Protein AF-A0A929J4Z7-F1 (afdb_monomer_lite)

Radius of gyration: 26.18 Å; chains: 1; bounding box: 66×35×79 Å

Secondary structure (DSSP, 8-state):
-HHHHHHHHIIIII-----HHHHHHHHHHTTTEEE--GGGTS-EEE-S----S-EEETTTEEE-SHHHHHHHHHT-TTHHHHHHHHHHHHHTTTS-HHHHHHHHHHHHHTT--SHHHHHHHHHTSHHHHHH--EEPPHHHHHHHHHHHTT--TTS-TTSTTSTTHHHHHHH----STTS--SSS-GGGGT--SS-STT---SS---SHHHHHHHHHHHIIIIIS-GGGTS--SSSS--SSB-SS-SSGGGB-HHHHT--HHHHHHHHHHHHHSSPPPHHHHHHHHHHHHHTT-EEE-TTS-EEEPP-SSS-HHHHHHHHHHHHHTT-HHHHEE----

pLDDT: mean 83.79, std 10.0, range [44.22, 96.56]

Structure (mmCIF, N/CA/C/O backbone):
data_AF-A0A929J4Z7-F1
#
_entry.id   AF-A0A929J4Z7-F1
#
loop_
_atom_site.group_PDB
_atom_site.id
_atom_site.type_symbol
_atom_site.label_atom_id
_atom_site.label_alt_id
_atom_site.label_comp_id
_atom_site.label_asym_id
_atom_site.label_entity_id
_atom_site.label_seq_id
_atom_site.pdbx_PDB_ins_code
_atom_site.Cartn_x
_atom_site.Cartn_y
_atom_site.Cartn_z
_atom_site.occupancy
_atom_site.B_iso_or_equiv
_atom_site.auth_seq_id
_atom_site.auth_comp_id
_atom_site.auth_asym_id
_atom_site.auth_atom_id
_atom_site.pdbx_PDB_model_num
ATOM 1 N N . SER A 1 1 ? -12.940 10.309 30.364 1.00 75.38 1 SER A N 1
ATOM 2 C CA . SER A 1 1 ? -13.784 9.791 31.459 1.00 75.38 1 SER A CA 1
ATOM 3 C C . SER A 1 1 ? -14.128 8.344 31.147 1.00 75.38 1 SER A C 1
ATOM 5 O O . SER A 1 1 ? -14.092 7.977 29.977 1.00 75.38 1 SER A O 1
ATOM 7 N N . SER A 1 2 ? -14.439 7.529 32.158 1.00 82.44 2 SER A N 1
ATOM 8 C CA . SER A 1 2 ? -14.859 6.130 31.968 1.00 82.44 2 SER A CA 1
ATOM 9 C C . SER A 1 2 ? -16.182 6.010 31.197 1.00 82.44 2 SER A C 1
ATOM 11 O O . SER A 1 2 ? -16.366 5.071 30.437 1.00 82.44 2 SER A O 1
ATOM 13 N N . GLU A 1 3 ? -17.073 6.993 31.328 1.00 83.44 3 GLU A N 1
ATOM 14 C CA . GLU A 1 3 ? -18.315 7.095 30.547 1.00 83.44 3 GLU A CA 1
ATOM 15 C C . GLU A 1 3 ? -18.053 7.230 29.043 1.00 83.44 3 GLU A C 1
ATOM 17 O O . GLU A 1 3 ? -18.564 6.434 28.262 1.00 83.44 3 GLU A O 1
ATOM 22 N N . ASN A 1 4 ? -17.192 8.171 28.630 1.00 82.75 4 ASN A N 1
ATOM 23 C CA . ASN A 1 4 ? -16.846 8.322 27.212 1.00 82.75 4 ASN A CA 1
ATOM 24 C C . ASN A 1 4 ? -16.172 7.064 26.657 1.00 82.75 4 ASN A C 1
ATOM 26 O O . ASN A 1 4 ? -16.327 6.760 25.485 1.00 82.75 4 ASN A O 1
ATOM 30 N N . HIS A 1 5 ? -15.421 6.342 27.488 1.00 83.44 5 HIS A N 1
ATOM 31 C CA . HIS A 1 5 ? -14.809 5.083 27.086 1.00 83.44 5 HIS A CA 1
ATOM 32 C C . HIS A 1 5 ? -15.859 4.002 26.790 1.00 83.44 5 HIS A C 1
ATOM 34 O O . HIS A 1 5 ? -15.771 3.335 25.764 1.00 83.44 5 HIS A O 1
ATOM 40 N N . ALA A 1 6 ? -16.872 3.864 27.652 1.00 85.12 6 ALA A N 1
ATOM 41 C CA . ALA A 1 6 ? -17.981 2.941 27.421 1.00 85.12 6 ALA A CA 1
ATOM 42 C C . ALA A 1 6 ? -18.807 3.337 26.184 1.00 85.12 6 ALA A C 1
ATOM 44 O O . ALA A 1 6 ? -19.121 2.474 25.368 1.00 85.12 6 ALA A O 1
ATOM 45 N N . LEU A 1 7 ? -19.080 4.636 26.007 1.00 87.06 7 LEU A N 1
ATOM 46 C CA . LEU A 1 7 ? -19.743 5.169 24.813 1.00 87.06 7 LEU A CA 1
ATOM 47 C C . LEU A 1 7 ? -18.972 4.807 23.537 1.00 87.06 7 LEU A C 1
ATOM 49 O O . LEU A 1 7 ? -19.529 4.190 22.632 1.00 87.06 7 LEU A O 1
ATOM 53 N N . GLU A 1 8 ? -17.673 5.124 23.496 1.00 84.81 8 GLU A N 1
ATOM 54 C CA . GLU A 1 8 ? -16.799 4.810 22.360 1.00 84.81 8 GLU A CA 1
ATOM 55 C C . GLU A 1 8 ? -16.801 3.298 22.066 1.00 84.81 8 GLU A C 1
ATOM 57 O O . GLU A 1 8 ? -16.827 2.898 20.905 1.00 84.81 8 GLU A O 1
ATOM 62 N N . ALA A 1 9 ? -16.839 2.441 23.090 1.00 87.00 9 ALA A N 1
ATOM 63 C CA . ALA A 1 9 ? -16.882 0.995 22.897 1.00 87.00 9 ALA A CA 1
ATOM 64 C C . ALA A 1 9 ? -18.196 0.522 22.238 1.00 87.00 9 ALA A C 1
ATOM 66 O O . ALA A 1 9 ? -18.158 -0.286 21.305 1.00 87.00 9 ALA A O 1
ATOM 67 N N . TYR A 1 10 ? -19.353 1.047 22.652 1.00 89.81 10 TYR A N 1
ATOM 68 C CA . TYR A 1 10 ? -20.635 0.718 22.015 1.00 89.81 10 TYR A CA 1
ATOM 69 C C . TYR A 1 10 ? -20.724 1.237 20.575 1.00 89.81 10 TYR A C 1
ATOM 71 O O . TYR A 1 10 ? -21.169 0.517 19.676 1.00 89.81 10 TYR A O 1
ATOM 79 N N . GLU A 1 11 ? -20.267 2.461 20.329 1.00 87.06 11 GLU A N 1
ATOM 80 C CA . GLU A 1 11 ? -20.300 3.076 19.001 1.00 87.06 11 GLU A CA 1
ATOM 81 C C . GLU A 1 11 ? -19.356 2.374 18.017 1.00 87.06 11 GLU A C 1
ATOM 83 O O . GLU A 1 11 ? -19.730 2.077 16.878 1.00 87.06 11 GLU A O 1
ATOM 88 N N . LEU A 1 12 ? -18.127 2.079 18.446 1.00 84.00 12 LEU A N 1
ATOM 89 C CA . LEU A 1 12 ? -17.102 1.522 17.568 1.00 84.00 12 LEU A CA 1
ATOM 90 C C . LEU A 1 12 ? -17.317 0.035 17.307 1.00 84.00 12 LEU A C 1
ATOM 92 O O . LEU A 1 12 ? -17.348 -0.370 16.142 1.00 84.00 12 LEU A O 1
ATOM 96 N N . TYR A 1 13 ? -17.498 -0.760 18.365 1.00 87.25 13 TYR A N 1
ATOM 97 C CA . TYR A 1 13 ? -17.553 -2.218 18.249 1.00 87.25 13 TYR A CA 1
ATOM 98 C C . TYR A 1 13 ? -18.946 -2.743 17.917 1.00 87.25 13 TYR A C 1
ATOM 100 O O . TYR A 1 13 ? -19.051 -3.759 17.234 1.00 87.25 13 TYR A O 1
ATOM 108 N N . LEU A 1 14 ? -20.012 -2.065 18.360 1.00 89.44 14 LEU A N 1
ATOM 109 C CA . LEU A 1 14 ? -21.389 -2.526 18.146 1.00 89.44 14 LEU A CA 1
ATOM 110 C C . LEU A 1 14 ? -22.180 -1.660 17.158 1.00 89.44 14 LEU A C 1
ATOM 112 O O . LEU A 1 14 ? -23.236 -2.092 16.699 1.00 89.44 14 LEU A O 1
ATOM 116 N N . GLY A 1 15 ? -21.693 -0.462 16.813 1.00 86.56 15 GLY A N 1
ATOM 117 C CA . GLY A 1 15 ? -22.420 0.472 15.948 1.00 86.56 15 GLY A CA 1
ATOM 118 C C . GLY A 1 15 ? -23.663 1.076 16.609 1.00 86.56 15 GLY A C 1
ATOM 119 O O . GLY A 1 15 ? -24.598 1.465 15.909 1.00 86.56 15 GLY A O 1
ATOM 120 N N . LEU A 1 16 ? -23.709 1.120 17.946 1.00 88.62 16 LEU A N 1
ATOM 121 C CA . LEU A 1 16 ? -24.856 1.610 18.709 1.00 88.62 16 LEU A CA 1
ATOM 122 C C . LEU A 1 16 ? -24.622 3.053 19.176 1.00 88.62 16 LEU A C 1
ATOM 124 O O . LEU A 1 16 ? -23.923 3.288 20.158 1.00 88.62 16 LEU A O 1
ATOM 128 N N . PHE A 1 17 ? -25.243 4.006 18.480 1.00 84.19 17 PHE A N 1
ATOM 129 C CA . PHE A 1 17 ? -25.051 5.448 18.707 1.00 84.19 17 PHE A CA 1
ATOM 130 C C . PHE A 1 17 ? -26.066 6.081 19.674 1.00 84.19 17 PHE A C 1
ATOM 132 O O . PHE A 1 17 ? -25.875 7.205 20.121 1.00 84.19 17 PHE A O 1
ATOM 139 N N . GLU A 1 18 ? -27.144 5.375 20.020 1.00 82.50 18 GLU A N 1
ATOM 140 C CA . GLU A 1 18 ? -28.169 5.843 20.966 1.00 82.50 18 GLU A CA 1
ATOM 141 C C . GLU A 1 18 ? -28.045 5.089 22.301 1.00 82.50 18 GLU A C 1
ATOM 143 O O . GLU A 1 18 ? -28.950 4.368 22.715 1.00 82.50 18 GLU A O 1
ATOM 148 N N . THR A 1 19 ? -26.884 5.203 22.955 1.00 82.75 19 THR A N 1
ATOM 149 C CA . THR A 1 19 ? -26.532 4.422 24.159 1.00 82.75 19 THR A CA 1
ATOM 150 C C . THR A 1 19 ? -26.140 5.290 25.353 1.00 82.75 19 THR A C 1
ATOM 152 O O . THR A 1 19 ? -25.445 4.819 26.248 1.00 82.75 19 THR A O 1
ATOM 155 N N . GLU A 1 20 ? -26.587 6.549 25.415 1.00 84.50 20 GLU A N 1
ATOM 156 C CA . GLU A 1 20 ? -26.196 7.498 26.475 1.00 84.50 20 GLU A CA 1
ATOM 157 C C . GLU A 1 20 ? -26.407 6.925 27.889 1.00 84.50 20 GLU A C 1
ATOM 159 O O . GLU A 1 20 ? -25.495 6.930 28.714 1.00 84.50 20 GLU A O 1
ATOM 164 N N . GLU A 1 21 ? -27.581 6.346 28.163 1.00 86.56 21 GLU A N 1
ATOM 165 C CA . GLU A 1 21 ? -27.889 5.778 29.482 1.00 86.56 21 GLU A CA 1
ATOM 166 C C . GLU A 1 21 ? -27.020 4.549 29.809 1.00 86.56 21 GLU A C 1
ATOM 168 O O . GLU A 1 21 ? -26.535 4.394 30.933 1.00 86.56 21 GLU A O 1
ATOM 173 N N . ASP A 1 22 ? -26.782 3.688 28.820 1.00 88.69 22 ASP A N 1
ATOM 174 C CA . ASP A 1 22 ? -25.937 2.501 28.968 1.00 88.69 22 ASP A CA 1
ATOM 175 C C . ASP A 1 22 ? -24.447 2.860 29.061 1.00 88.69 22 ASP A C 1
ATOM 177 O O . ASP A 1 22 ? -23.672 2.135 29.689 1.00 88.69 22 ASP A O 1
ATOM 181 N N . SER A 1 23 ? -24.046 4.003 28.503 1.00 88.69 23 SER A N 1
ATOM 182 C CA . SER A 1 23 ? -22.689 4.553 28.576 1.00 88.69 23 SER A CA 1
ATOM 183 C C . SER A 1 23 ? -22.372 5.083 29.966 1.00 88.69 23 SER A C 1
ATOM 185 O O . SER A 1 23 ? -21.290 4.819 30.489 1.00 88.69 23 SER A O 1
ATOM 187 N N . VAL A 1 24 ? -23.334 5.738 30.625 1.00 90.94 24 VAL A N 1
ATOM 188 C CA . VAL A 1 24 ? -23.203 6.131 32.038 1.00 90.94 24 VAL A CA 1
ATOM 189 C C . VAL A 1 24 ? -23.023 4.892 32.916 1.00 90.94 24 VAL A C 1
ATOM 191 O O . VAL A 1 24 ? -22.103 4.831 33.734 1.00 90.94 24 VAL A O 1
ATOM 194 N N . LYS A 1 25 ? -23.858 3.868 32.716 1.00 91.88 25 LYS A N 1
ATOM 195 C CA . LYS A 1 25 ? -23.795 2.601 33.464 1.00 91.88 25 LYS A CA 1
ATOM 196 C C . LYS A 1 25 ? -22.492 1.837 33.217 1.00 91.88 25 LYS A C 1
ATOM 198 O O . LYS A 1 25 ? -21.862 1.379 34.171 1.00 91.88 25 LYS A O 1
ATOM 203 N N . GLY A 1 26 ? -22.039 1.769 31.966 1.00 89.25 26 GLY A N 1
ATOM 204 C CA . GLY A 1 26 ? -20.726 1.229 31.608 1.00 89.25 26 GLY A CA 1
ATOM 205 C C . GLY A 1 26 ? -19.583 2.026 32.239 1.00 89.25 26 GLY A C 1
ATOM 206 O O . GLY A 1 26 ? -18.651 1.449 32.792 1.00 89.25 26 GLY A O 1
ATOM 207 N N . GLY A 1 27 ? -19.694 3.355 32.272 1.00 90.31 27 GLY A N 1
ATOM 208 C CA . GLY A 1 27 ? -18.737 4.238 32.935 1.00 90.31 27 GLY A CA 1
ATOM 209 C C . GLY A 1 27 ? -18.638 4.021 34.446 1.00 90.31 27 GLY A C 1
ATOM 210 O O . GLY A 1 27 ? -17.545 4.150 35.003 1.00 90.31 27 GLY A O 1
ATOM 211 N N . ILE A 1 28 ? -19.743 3.653 35.107 1.00 91.50 28 ILE A N 1
ATOM 212 C CA . ILE A 1 28 ? -19.762 3.259 36.525 1.00 91.50 28 ILE A CA 1
ATOM 213 C C . ILE A 1 28 ? -19.018 1.935 36.722 1.00 91.50 28 ILE A C 1
ATOM 215 O O . ILE A 1 28 ? -18.177 1.848 37.617 1.00 91.50 28 ILE A O 1
ATOM 219 N N . ALA A 1 29 ? -19.277 0.930 35.882 1.00 90.69 29 ALA A N 1
ATOM 220 C CA . ALA A 1 29 ? -18.576 -0.356 35.937 1.00 90.69 29 ALA A CA 1
ATOM 221 C C . ALA A 1 29 ? -17.066 -0.210 35.654 1.00 90.69 29 ALA A C 1
ATOM 223 O O . ALA A 1 29 ? -16.240 -0.835 36.319 1.00 90.69 29 ALA A O 1
ATOM 224 N N . CYS A 1 30 ? -16.697 0.694 34.741 1.00 90.19 30 CYS A N 1
ATOM 225 C CA . CYS A 1 30 ? -15.317 0.995 34.357 1.00 90.19 30 CYS A CA 1
ATOM 226 C C . CYS A 1 30 ? -14.628 2.081 35.194 1.00 90.19 30 CYS A C 1
ATOM 228 O O . CYS A 1 30 ? -13.525 2.501 34.850 1.00 90.19 30 CYS A O 1
ATOM 230 N N . LYS A 1 31 ? -15.231 2.560 36.291 1.00 89.12 31 LYS A N 1
ATOM 231 C CA . LYS A 1 31 ? -14.668 3.669 37.090 1.00 89.12 31 LYS A CA 1
ATOM 232 C C . LYS A 1 31 ? -13.285 3.376 37.689 1.00 89.12 31 LYS A C 1
ATOM 234 O O . LYS A 1 31 ? -12.588 4.300 38.092 1.00 89.12 31 LYS A O 1
ATOM 239 N N . ASP A 1 32 ? -12.940 2.096 37.789 1.00 88.88 32 ASP A N 1
ATOM 240 C CA . ASP A 1 32 ? -11.687 1.607 38.359 1.00 88.88 32 ASP A CA 1
ATOM 241 C C . ASP A 1 32 ? -10.517 1.654 37.374 1.00 88.88 32 ASP A C 1
ATOM 243 O O . ASP A 1 32 ? -9.363 1.618 37.787 1.00 88.88 32 ASP A O 1
ATOM 247 N N . PHE A 1 33 ? -10.807 1.721 36.073 1.00 87.81 33 PHE A N 1
ATOM 248 C CA . PHE A 1 33 ? -9.791 1.710 35.030 1.00 87.81 33 PHE A CA 1
ATOM 249 C C . PHE A 1 33 ? -9.254 3.123 34.811 1.00 87.81 33 PHE A C 1
ATOM 251 O O . PHE A 1 33 ? -10.011 4.087 34.664 1.00 87.81 33 PHE A O 1
ATOM 258 N N . PHE A 1 34 ? -7.933 3.242 34.732 1.00 85.62 34 PHE A N 1
ATOM 259 C CA . PHE A 1 34 ? -7.258 4.473 34.342 1.00 85.62 34 PHE A CA 1
ATOM 260 C C . PHE A 1 34 ? -6.052 4.169 33.453 1.00 85.62 34 PHE A C 1
ATOM 262 O O . PHE A 1 34 ? -5.509 3.067 33.465 1.00 85.62 34 PHE A O 1
ATOM 269 N N . LEU A 1 35 ? -5.639 5.161 32.668 1.00 84.12 35 LEU A N 1
ATOM 270 C CA . LEU A 1 35 ? -4.417 5.097 31.875 1.00 84.12 35 LEU A CA 1
ATOM 271 C C . LEU A 1 35 ? -3.284 5.728 32.686 1.00 84.12 35 LEU A C 1
ATOM 273 O O . LEU A 1 35 ? -3.465 6.829 33.216 1.00 84.12 35 LEU A O 1
ATOM 277 N N . THR A 1 36 ? -2.147 5.045 32.806 1.00 85.19 36 THR A N 1
ATOM 278 C CA . THR A 1 36 ? -0.958 5.641 33.420 1.00 85.19 36 THR A CA 1
ATOM 279 C C . THR A 1 36 ? -0.425 6.790 32.561 1.00 85.19 36 THR A C 1
ATOM 281 O O . THR A 1 36 ? -0.790 6.949 31.394 1.00 85.19 36 THR A O 1
ATOM 284 N N . ASP A 1 37 ? 0.393 7.644 33.168 1.00 83.94 37 ASP A N 1
ATOM 285 C CA . ASP A 1 37 ? 1.006 8.775 32.480 1.00 83.94 37 ASP A CA 1
ATOM 286 C C . ASP A 1 37 ? 2.093 8.347 31.477 1.00 83.94 37 ASP A C 1
ATOM 288 O O . ASP A 1 37 ? 2.448 7.169 31.355 1.00 83.94 37 ASP A O 1
ATOM 292 N N . GLU A 1 38 ? 2.603 9.334 30.736 1.00 77.06 38 GLU A N 1
ATOM 293 C CA . GLU A 1 38 ? 3.659 9.166 29.734 1.00 77.06 38 GLU A CA 1
ATOM 294 C C . GLU A 1 38 ? 4.925 8.541 30.332 1.00 77.06 38 GLU A C 1
ATOM 296 O O . GLU A 1 38 ? 5.465 7.590 29.766 1.00 77.06 38 GLU A O 1
ATOM 301 N N . ASP A 1 39 ? 5.338 9.007 31.515 1.00 82.94 39 ASP A N 1
ATOM 302 C CA . ASP A 1 39 ? 6.512 8.500 32.238 1.00 82.94 39 ASP A CA 1
ATOM 303 C C . ASP A 1 39 ? 6.361 7.020 32.637 1.00 82.94 39 ASP A C 1
ATOM 305 O O . ASP A 1 39 ? 7.351 6.303 32.802 1.00 82.94 39 ASP A O 1
ATOM 309 N N . SER A 1 40 ? 5.119 6.546 32.751 1.00 77.94 40 SER A N 1
ATOM 310 C CA . SER A 1 40 ? 4.760 5.161 33.061 1.00 77.94 40 SER A CA 1
ATOM 311 C C . SER A 1 40 ? 4.310 4.359 31.832 1.00 77.94 40 SER A C 1
ATOM 313 O O . SER A 1 40 ? 3.805 3.244 31.986 1.00 77.94 40 SER A O 1
ATOM 315 N N . GLY A 1 41 ? 4.468 4.905 30.621 1.00 76.56 41 GLY A N 1
ATOM 316 C CA . GLY A 1 41 ? 4.281 4.192 29.358 1.00 76.56 41 GLY A CA 1
ATOM 317 C C . GLY A 1 41 ? 2.833 3.937 28.926 1.00 76.56 41 GLY A C 1
ATOM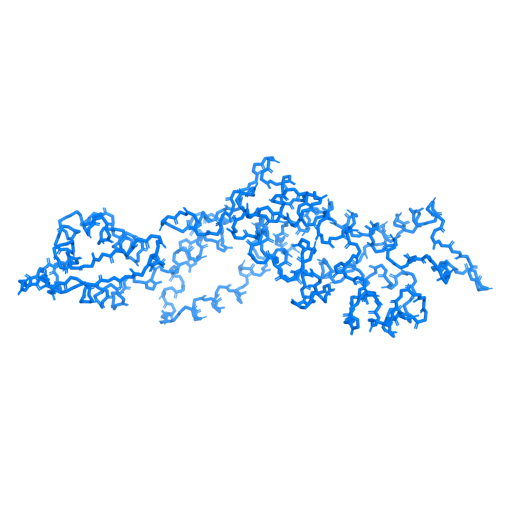 318 O O . GLY A 1 41 ? 2.618 3.016 28.142 1.00 76.56 41 GLY A O 1
ATOM 319 N N . TYR A 1 42 ? 1.853 4.715 29.405 1.00 79.31 42 TYR A N 1
ATOM 320 C CA . TYR A 1 42 ? 0.438 4.595 29.004 1.00 79.31 42 TYR A CA 1
ATOM 321 C C . TYR A 1 42 ? -0.140 3.171 29.131 1.00 79.31 42 TYR A C 1
ATOM 323 O O . TYR A 1 42 ? -0.772 2.634 28.220 1.00 79.31 42 TYR A O 1
ATOM 331 N N . VAL A 1 43 ? 0.076 2.539 30.277 1.00 83.44 43 VAL A N 1
ATOM 332 C CA . VAL A 1 43 ? -0.453 1.214 30.610 1.00 83.44 43 VAL A CA 1
ATOM 333 C C . VAL A 1 43 ? -1.836 1.359 31.249 1.00 83.44 43 VAL A C 1
ATOM 335 O O . VAL A 1 43 ? -2.099 2.312 31.981 1.00 83.44 43 VAL A O 1
ATOM 338 N N . ILE A 1 44 ? -2.741 0.413 30.987 1.00 82.56 44 ILE A N 1
ATOM 339 C CA . ILE A 1 44 ? -4.032 0.354 31.685 1.00 82.56 44 ILE A CA 1
ATOM 340 C C . ILE A 1 44 ? -3.795 -0.172 33.104 1.00 82.56 44 ILE A C 1
ATOM 342 O O . ILE A 1 44 ? -3.257 -1.263 33.288 1.00 82.56 44 ILE A O 1
ATOM 346 N N . GLY A 1 45 ? -4.198 0.611 34.101 1.00 83.50 45 GLY A N 1
ATOM 347 C CA . GLY A 1 45 ? -4.158 0.253 35.513 1.00 83.50 45 GLY A CA 1
ATOM 348 C C . GLY A 1 45 ? -5.550 0.221 36.138 1.00 83.50 45 GLY A C 1
ATOM 349 O O . GLY A 1 45 ? -6.500 0.809 35.617 1.00 83.50 45 GLY A O 1
ATOM 350 N N . THR A 1 46 ? -5.652 -0.448 37.284 1.00 86.38 46 THR A N 1
ATOM 351 C CA . THR A 1 46 ? -6.862 -0.506 38.111 1.00 86.38 46 THR A CA 1
ATOM 352 C C . THR A 1 46 ? -6.613 0.160 39.459 1.00 86.38 46 THR A C 1
ATOM 354 O O . THR A 1 46 ? -5.499 0.111 39.992 1.00 86.38 46 THR A O 1
ATOM 357 N N . THR A 1 47 ? -7.625 0.808 40.030 1.00 85.19 47 THR A N 1
ATOM 358 C CA . THR A 1 47 ? -7.531 1.356 41.387 1.00 85.19 47 THR A CA 1
ATOM 359 C C . THR A 1 47 ? -7.896 0.298 42.440 1.00 85.19 47 THR A C 1
ATOM 361 O O . THR A 1 47 ? -8.070 -0.884 42.153 1.00 85.19 47 THR A O 1
ATOM 364 N N . LEU A 1 48 ? -7.957 0.707 43.711 1.00 84.50 48 LEU A N 1
ATOM 365 C CA . LEU A 1 48 ? -8.441 -0.132 44.816 1.00 84.50 48 LEU A CA 1
ATOM 366 C C . LEU A 1 48 ? -9.939 0.078 45.095 1.00 84.50 48 LEU A C 1
ATOM 368 O O . LEU A 1 48 ? -10.449 -0.393 46.112 1.00 84.50 48 LEU A O 1
ATOM 372 N N . PHE A 1 49 ? -10.640 0.812 44.227 1.00 85.81 49 PHE A N 1
ATOM 373 C CA . PHE A 1 49 ? -12.029 1.223 44.421 1.00 85.81 49 PHE A CA 1
ATOM 374 C C . PHE A 1 49 ? -12.928 0.750 43.269 1.00 85.81 49 PHE A C 1
ATOM 376 O O . PHE A 1 49 ? -13.587 1.577 42.623 1.00 85.81 49 PHE A O 1
ATOM 383 N N . PRO A 1 50 ? -13.007 -0.574 43.020 1.00 86.12 50 PRO A N 1
ATOM 384 C CA . PRO A 1 50 ? -13.850 -1.104 41.967 1.00 86.12 50 PRO A CA 1
ATOM 385 C C . PRO A 1 50 ? -15.323 -0.816 42.232 1.00 86.12 50 PRO A C 1
ATOM 387 O O . PRO A 1 50 ? -15.767 -0.510 43.346 1.00 86.12 50 PRO A O 1
ATOM 390 N N . ASN A 1 51 ? -16.114 -0.899 41.170 1.00 89.75 51 ASN A N 1
ATOM 391 C CA . ASN A 1 51 ? -17.551 -0.933 41.326 1.00 89.75 51 ASN A CA 1
ATOM 392 C C . ASN A 1 51 ? -17.978 -2.295 41.889 1.00 89.75 51 ASN A C 1
ATOM 394 O O . ASN A 1 51 ? -17.442 -3.329 41.511 1.00 89.75 51 ASN A O 1
ATOM 398 N N . THR A 1 52 ? -18.926 -2.279 42.822 1.00 89.56 52 THR A N 1
ATOM 399 C CA . THR A 1 52 ? -19.439 -3.487 43.486 1.00 89.56 52 THR A CA 1
ATOM 400 C C . THR A 1 52 ? -20.935 -3.683 43.260 1.00 89.56 52 THR A C 1
ATOM 402 O O . THR A 1 52 ? -21.496 -4.673 43.720 1.00 89.56 52 THR A O 1
ATOM 405 N N . GLU A 1 53 ? -21.594 -2.735 42.592 1.00 92.81 53 GLU A N 1
ATOM 406 C CA . GLU A 1 53 ? -23.031 -2.766 42.331 1.00 92.81 53 GLU A CA 1
ATOM 407 C C . GLU A 1 53 ? -23.301 -3.120 40.861 1.00 92.81 53 GLU A C 1
ATOM 409 O O . GLU A 1 53 ? -22.850 -2.380 39.981 1.00 92.81 53 GLU A O 1
ATOM 414 N N . PRO A 1 54 ? -24.052 -4.198 40.568 1.00 94.00 54 PRO A N 1
ATOM 415 C CA . PRO A 1 54 ? -24.371 -4.580 39.196 1.00 94.00 54 PRO A CA 1
ATOM 416 C C . PRO A 1 54 ? -25.135 -3.486 38.442 1.00 94.00 54 PRO A C 1
ATOM 418 O O . PRO A 1 54 ? -26.106 -2.928 38.952 1.00 94.00 54 PRO A O 1
ATOM 421 N N . GLN A 1 55 ? -24.730 -3.225 37.203 1.00 94.12 55 GLN A N 1
ATOM 422 C CA . GLN A 1 55 ? -25.344 -2.267 36.288 1.00 94.12 55 GLN A CA 1
ATOM 423 C C . GLN A 1 55 ? -25.985 -3.011 35.114 1.00 94.12 55 GLN A C 1
ATOM 425 O O . GLN A 1 55 ? -25.335 -3.844 34.488 1.00 94.12 55 GLN A O 1
ATOM 430 N N . LEU A 1 56 ? -27.253 -2.721 34.809 1.00 94.25 56 LEU A N 1
ATOM 431 C CA . LEU A 1 56 ? -27.952 -3.305 33.660 1.00 94.25 56 LEU A CA 1
ATOM 432 C C . LEU A 1 56 ? -27.690 -2.480 32.395 1.00 94.25 56 LEU A C 1
ATOM 434 O O . LEU A 1 56 ? -28.143 -1.339 32.325 1.00 94.25 56 LEU A O 1
ATOM 438 N N . ILE A 1 57 ? -27.037 -3.077 31.401 1.00 92.25 57 ILE A N 1
ATOM 439 C CA . ILE A 1 57 ? -26.732 -2.467 30.100 1.00 92.25 57 ILE A CA 1
ATOM 440 C C . ILE A 1 57 ? -27.407 -3.225 28.948 1.00 92.25 57 ILE A C 1
ATOM 442 O O . ILE A 1 57 ? -27.698 -4.425 29.060 1.00 92.25 57 ILE A O 1
ATOM 446 N N . LEU A 1 58 ? -27.670 -2.526 27.836 1.00 89.62 58 LEU A N 1
ATOM 447 C CA . LEU A 1 58 ? -28.274 -3.058 26.604 1.00 89.62 58 LEU A CA 1
ATOM 448 C C . LEU A 1 58 ? -29.586 -3.828 26.858 1.00 89.62 58 LEU A C 1
ATOM 450 O O . LEU A 1 58 ? -29.935 -4.767 26.144 1.00 89.62 58 LEU A O 1
ATOM 454 N N . GLY A 1 59 ? -30.288 -3.472 27.938 1.00 87.50 59 GLY A N 1
ATOM 455 C CA . GLY A 1 59 ? -31.537 -4.094 28.381 1.00 87.50 59 GLY A CA 1
ATOM 456 C C . GLY A 1 59 ? -31.451 -5.562 28.823 1.00 87.50 59 GLY A C 1
ATOM 457 O O . GLY A 1 59 ? -32.492 -6.129 29.157 1.00 87.50 59 GLY A O 1
ATOM 458 N N . ALA A 1 60 ? -30.267 -6.186 28.837 1.00 90.62 60 ALA A N 1
ATOM 459 C CA . ALA A 1 60 ? -30.146 -7.639 29.013 1.00 90.62 60 ALA A CA 1
ATOM 460 C C . ALA A 1 60 ? -28.954 -8.113 29.860 1.00 90.62 60 ALA A C 1
ATOM 462 O O . ALA A 1 60 ? -29.016 -9.222 30.393 1.00 90.62 60 ALA A O 1
ATOM 463 N N . TYR A 1 61 ? -27.894 -7.315 30.014 1.00 92.62 61 TYR A N 1
ATOM 464 C CA . TYR A 1 61 ? -26.653 -7.773 30.644 1.00 92.62 61 TYR A CA 1
ATOM 465 C C . TYR A 1 61 ? -26.371 -7.018 31.936 1.00 92.62 61 TYR A C 1
ATOM 467 O O . TYR A 1 61 ? -26.443 -5.793 31.973 1.00 92.62 61 TYR A O 1
ATOM 475 N N . PHE A 1 62 ? -26.026 -7.750 32.992 1.00 94.38 62 PHE A N 1
ATOM 476 C CA . PHE A 1 62 ? -25.572 -7.164 34.248 1.00 94.38 62 PHE A CA 1
ATOM 477 C C . PHE A 1 62 ? -24.051 -7.193 34.304 1.00 94.38 62 PHE A C 1
ATOM 479 O O . PHE A 1 62 ? -23.463 -8.271 34.290 1.00 94.38 62 PHE A O 1
ATOM 486 N N . ILE A 1 63 ? -23.439 -6.018 34.405 1.00 93.69 63 ILE A N 1
ATOM 487 C CA . ILE A 1 63 ? -21.988 -5.850 34.503 1.00 93.69 63 ILE A CA 1
ATOM 488 C C . ILE A 1 63 ? -21.620 -5.223 35.844 1.00 93.69 63 ILE A C 1
ATOM 490 O O . ILE A 1 63 ? -22.338 -4.364 36.356 1.00 93.69 63 ILE A O 1
ATOM 494 N N . THR A 1 64 ? -20.509 -5.645 36.436 1.00 92.88 64 THR A N 1
ATOM 495 C CA . THR A 1 64 ? -20.003 -5.074 37.693 1.00 92.88 64 THR A CA 1
ATOM 496 C C . THR A 1 64 ? -18.664 -4.387 37.472 1.00 92.88 64 THR A C 1
ATOM 498 O O . THR A 1 64 ? -18.434 -3.316 38.035 1.00 92.88 64 THR A O 1
ATOM 501 N N . THR A 1 65 ? -17.819 -4.965 36.622 1.00 91.44 65 THR A N 1
ATOM 502 C CA . THR A 1 65 ? -16.466 -4.498 36.313 1.00 91.44 65 THR A CA 1
ATOM 503 C C . THR A 1 65 ? -16.335 -4.054 34.855 1.00 91.44 65 THR A C 1
ATOM 505 O O . THR A 1 65 ? -17.233 -4.264 34.038 1.00 91.44 65 THR A O 1
ATOM 508 N N . CYS A 1 66 ? -15.203 -3.432 34.515 1.00 90.06 66 CYS A N 1
ATOM 509 C CA . CYS A 1 66 ? -14.907 -3.092 33.124 1.00 90.06 66 CYS A CA 1
ATOM 510 C C . CYS A 1 66 ? -14.629 -4.331 32.261 1.00 90.06 66 CYS A C 1
ATOM 512 O O . CYS A 1 66 ? -14.931 -4.327 31.074 1.00 90.06 66 CYS A O 1
ATOM 514 N N . GLU A 1 67 ? -14.090 -5.400 32.850 1.00 90.12 67 GLU A N 1
ATOM 515 C CA . GLU A 1 67 ? -13.888 -6.670 32.146 1.00 90.12 67 GLU A CA 1
ATOM 516 C C . GLU A 1 67 ? -15.238 -7.262 31.720 1.00 90.12 67 GLU A C 1
ATOM 518 O O . GLU A 1 67 ? -15.407 -7.588 30.550 1.00 90.12 67 GLU A O 1
ATOM 523 N N . ASP A 1 68 ? -16.242 -7.243 32.608 1.00 92.12 68 ASP A N 1
ATOM 524 C CA . ASP A 1 68 ? -17.603 -7.694 32.279 1.00 92.12 68 ASP A CA 1
ATOM 525 C C . ASP A 1 68 ? -18.204 -6.906 31.099 1.00 92.12 68 ASP A C 1
ATOM 527 O O . ASP A 1 68 ? -18.918 -7.465 30.266 1.00 92.12 68 ASP A O 1
ATOM 531 N N . LEU A 1 69 ? -17.926 -5.596 31.013 1.00 91.88 69 LEU A N 1
ATOM 532 C CA . LEU A 1 69 ? -18.353 -4.772 29.878 1.00 91.88 69 LEU A CA 1
ATOM 533 C C . LEU A 1 69 ? -17.732 -5.281 28.569 1.00 91.88 69 LEU A C 1
ATOM 535 O O . LEU A 1 69 ? -18.442 -5.441 27.576 1.00 91.88 69 LEU A O 1
ATOM 539 N N . TYR A 1 70 ? -16.426 -5.548 28.561 1.00 90.75 70 TYR A N 1
ATOM 540 C CA . TYR A 1 70 ? -15.726 -6.048 27.378 1.00 90.75 70 TYR A CA 1
ATOM 541 C C . TYR A 1 70 ? -16.109 -7.481 27.009 1.00 90.75 70 TYR A C 1
ATOM 543 O O . TYR A 1 70 ? -16.181 -7.793 25.819 1.00 90.75 70 TYR A O 1
ATOM 551 N N . ASP A 1 71 ? -16.436 -8.325 27.983 1.00 93.00 71 ASP A N 1
ATOM 552 C CA . ASP A 1 71 ? -16.991 -9.658 27.740 1.00 93.00 71 ASP A CA 1
ATOM 553 C C . ASP A 1 71 ? -18.357 -9.567 27.046 1.00 93.00 71 ASP A C 1
ATOM 555 O O . ASP A 1 71 ? -18.608 -10.264 26.060 1.00 93.00 71 ASP A O 1
ATOM 559 N N . VAL A 1 72 ? -19.224 -8.649 27.489 1.00 93.44 72 VAL A N 1
ATOM 560 C CA . VAL A 1 72 ? -20.519 -8.400 26.835 1.00 93.44 72 VAL A CA 1
ATOM 561 C C . VAL A 1 72 ? -20.328 -7.879 25.413 1.00 93.44 72 VAL A C 1
ATOM 563 O O . VAL A 1 72 ? -20.997 -8.359 24.501 1.00 93.44 72 VAL A O 1
ATOM 566 N N . ILE A 1 73 ? -19.426 -6.916 25.206 1.00 91.31 73 ILE A N 1
ATOM 567 C CA . ILE A 1 73 ? -19.178 -6.323 23.884 1.00 91.31 73 ILE A CA 1
ATOM 568 C C . ILE A 1 73 ? -18.571 -7.352 22.925 1.00 91.31 73 ILE A C 1
ATOM 570 O O . ILE A 1 73 ? -19.052 -7.495 21.802 1.00 91.31 73 ILE A O 1
ATOM 574 N N . SER A 1 74 ? -17.543 -8.085 23.356 1.00 89.44 74 SER A N 1
ATOM 575 C CA . SER A 1 74 ? -16.855 -9.083 22.526 1.00 89.44 74 SER A CA 1
ATOM 576 C C . SER A 1 74 ? -17.741 -10.283 22.182 1.00 89.44 74 SER A C 1
ATOM 578 O O . SER A 1 74 ? -17.637 -10.819 21.081 1.00 89.44 74 SER A O 1
ATOM 580 N N . GLY A 1 75 ? -18.652 -10.665 23.082 1.00 89.25 75 GLY A N 1
ATOM 581 C CA . GLY A 1 75 ? -19.660 -11.699 22.849 1.00 89.25 75 GLY A CA 1
ATOM 582 C C . GLY A 1 75 ? -20.934 -11.207 22.152 1.00 89.25 75 GLY A C 1
ATOM 583 O O . GLY A 1 75 ? -21.844 -12.005 21.914 1.00 89.25 75 GLY A O 1
ATOM 584 N N . HIS A 1 76 ? -21.047 -9.913 21.838 1.00 92.44 76 HIS A N 1
ATOM 585 C CA . HIS A 1 76 ? -22.283 -9.356 21.302 1.00 92.44 76 HIS A CA 1
ATOM 586 C C . HIS A 1 76 ? -22.499 -9.768 19.832 1.00 92.44 76 HIS A C 1
ATOM 588 O O . HIS A 1 76 ? -21.600 -9.590 19.009 1.00 92.44 76 HIS A O 1
ATOM 594 N N . PRO A 1 77 ? -23.716 -10.181 19.421 1.00 90.31 77 PRO A N 1
ATOM 595 C CA . PRO A 1 77 ? -24.001 -10.583 18.036 1.00 90.31 77 PRO A CA 1
ATOM 596 C C . PRO A 1 77 ? -23.731 -9.516 16.961 1.00 90.31 77 PRO A C 1
ATOM 598 O O . PRO A 1 77 ? -23.661 -9.838 15.778 1.00 90.31 77 PRO A O 1
ATOM 601 N N . LEU A 1 78 ? -23.608 -8.243 17.351 1.00 90.88 78 LEU A N 1
ATOM 602 C CA . LEU A 1 78 ? -23.339 -7.132 16.426 1.00 90.88 78 LEU A CA 1
ATOM 603 C C . LEU A 1 78 ? -21.855 -6.943 16.097 1.00 90.88 78 LEU A C 1
ATOM 605 O O . LEU A 1 78 ? -21.564 -6.237 15.134 1.00 90.88 78 LEU A O 1
ATOM 609 N N . ILE A 1 79 ? -20.929 -7.578 16.824 1.00 89.31 79 ILE A N 1
ATOM 610 C CA . ILE A 1 79 ? -19.497 -7.338 16.612 1.00 89.31 79 ILE A CA 1
ATOM 611 C C . ILE A 1 79 ? -19.037 -7.777 15.215 1.00 89.31 79 ILE A C 1
ATOM 613 O O . ILE A 1 79 ? -18.362 -7.025 14.516 1.00 89.31 79 ILE A O 1
ATOM 617 N N . MET A 1 80 ? -19.482 -8.951 14.756 1.00 88.75 80 MET A N 1
ATOM 618 C CA . MET A 1 80 ? -19.132 -9.487 13.437 1.00 88.75 80 MET A CA 1
ATOM 619 C C . MET A 1 80 ? -19.764 -8.690 12.281 1.00 88.75 80 MET A C 1
ATOM 621 O O . MET A 1 80 ? -19.039 -8.318 11.350 1.00 88.75 80 MET A O 1
ATOM 625 N N . PRO A 1 81 ? -21.068 -8.338 12.323 1.00 90.06 81 PRO A N 1
ATOM 626 C CA . PRO A 1 81 ? -21.655 -7.395 11.373 1.00 90.06 81 PRO A CA 1
ATOM 627 C C . PRO A 1 81 ? -20.925 -6.052 11.318 1.00 90.06 81 PRO A C 1
ATOM 629 O O . PRO A 1 81 ? -20.659 -5.549 10.227 1.00 90.06 81 PRO A O 1
ATOM 632 N N . ARG A 1 82 ? -20.555 -5.488 12.474 1.00 88.62 82 ARG A N 1
ATOM 633 C CA . ARG A 1 82 ? -19.874 -4.194 12.544 1.00 88.62 82 ARG A CA 1
ATOM 634 C C . ARG A 1 82 ? -18.457 -4.252 11.976 1.00 88.62 82 ARG A C 1
ATOM 636 O O . ARG A 1 82 ? -18.079 -3.382 11.192 1.00 88.62 82 ARG A O 1
ATOM 643 N N . ALA A 1 83 ? -17.699 -5.295 12.310 1.00 88.25 83 ALA A N 1
ATOM 644 C CA . ALA A 1 83 ? -16.386 -5.551 11.726 1.00 88.25 83 ALA A CA 1
ATOM 645 C C . ALA A 1 83 ? -16.471 -5.689 10.197 1.00 88.25 83 ALA A C 1
ATOM 647 O O . ALA A 1 83 ? -15.693 -5.069 9.469 1.00 88.25 83 ALA A O 1
ATOM 648 N N . THR A 1 84 ? -17.462 -6.438 9.705 1.00 89.31 84 THR A N 1
ATOM 649 C CA . THR A 1 84 ? -17.715 -6.600 8.266 1.00 89.31 84 THR A CA 1
ATOM 650 C C . THR A 1 84 ? -18.034 -5.262 7.605 1.00 89.31 84 THR A C 1
ATOM 652 O O . THR A 1 84 ? -17.465 -4.940 6.565 1.00 89.31 84 THR A O 1
ATOM 655 N N . GLU A 1 85 ? -18.903 -4.448 8.208 1.00 89.19 85 GLU A N 1
ATOM 656 C CA . GLU A 1 85 ? -19.238 -3.117 7.701 1.00 89.19 85 GLU A CA 1
ATOM 657 C C . GLU A 1 85 ? -17.996 -2.224 7.579 1.00 89.19 85 GLU A C 1
ATOM 659 O O . GLU A 1 85 ? -17.775 -1.618 6.527 1.00 89.19 85 GLU A O 1
ATOM 664 N N . ALA A 1 86 ? -17.173 -2.152 8.628 1.00 86.19 86 ALA A N 1
ATOM 665 C CA . ALA A 1 86 ? -15.963 -1.337 8.633 1.00 86.19 86 ALA A CA 1
ATOM 666 C C . ALA A 1 86 ? -14.979 -1.774 7.534 1.00 86.19 86 ALA A C 1
ATOM 668 O O . ALA A 1 86 ? -14.497 -0.940 6.763 1.00 86.19 86 ALA A O 1
ATOM 669 N N . LEU A 1 87 ? -14.734 -3.082 7.412 1.00 86.44 87 LEU A N 1
ATOM 670 C CA . LEU A 1 87 ? -13.810 -3.634 6.422 1.00 86.44 87 LEU A CA 1
ATOM 671 C C . LEU A 1 87 ? -14.323 -3.485 4.987 1.00 86.44 87 LEU A C 1
ATOM 673 O O . LEU A 1 87 ? -13.553 -3.117 4.101 1.00 86.44 87 LEU A O 1
ATOM 677 N N . VAL A 1 88 ? -15.618 -3.712 4.743 1.00 88.12 88 VAL A N 1
ATOM 678 C CA . VAL A 1 88 ? -16.206 -3.529 3.408 1.00 88.12 88 VAL A CA 1
ATOM 679 C C . VAL A 1 88 ? -16.174 -2.060 3.004 1.00 88.12 88 VAL A C 1
ATOM 681 O O . VAL A 1 88 ? -15.831 -1.744 1.865 1.00 88.12 88 VAL A O 1
ATOM 684 N N . ASN A 1 89 ? -16.485 -1.145 3.925 1.00 86.38 89 ASN A N 1
ATOM 685 C CA . ASN A 1 89 ? -16.406 0.286 3.648 1.00 86.38 89 ASN A CA 1
ATOM 686 C C . ASN A 1 89 ? -14.994 0.731 3.272 1.00 86.38 89 ASN A C 1
ATOM 688 O O . ASN A 1 89 ? -14.860 1.600 2.416 1.00 86.38 89 ASN A O 1
ATOM 692 N N . TYR A 1 90 ? -13.979 0.117 3.875 1.00 81.75 90 TYR A N 1
ATOM 693 C CA . TYR A 1 90 ? -12.578 0.367 3.571 1.00 81.75 90 TYR A CA 1
ATOM 694 C C . TYR A 1 90 ? -12.146 -0.251 2.227 1.00 81.75 90 TYR A C 1
ATOM 696 O O . TYR A 1 90 ? -11.668 0.445 1.336 1.00 81.75 90 TYR A O 1
ATOM 704 N N . LEU A 1 91 ? -12.345 -1.558 2.032 1.00 82.06 91 LEU A N 1
ATOM 705 C CA . LEU A 1 91 ? -11.826 -2.275 0.857 1.00 82.06 91 LEU A CA 1
ATOM 706 C C . LEU A 1 91 ? -12.594 -1.980 -0.437 1.00 82.06 91 LEU A C 1
ATOM 708 O O . LEU A 1 91 ? -12.012 -2.055 -1.520 1.00 82.06 91 LEU A O 1
ATOM 712 N N . PHE A 1 92 ? -13.878 -1.633 -0.327 1.00 85.38 92 PHE A N 1
ATOM 713 C CA . PHE A 1 92 ? -14.776 -1.361 -1.451 1.00 85.38 92 PHE A CA 1
ATOM 714 C C . PHE A 1 92 ? -15.215 0.106 -1.491 1.00 85.38 92 PHE A C 1
ATOM 716 O O . PHE A 1 92 ? -16.315 0.408 -1.954 1.00 85.38 92 PHE A O 1
ATOM 723 N N . SER A 1 93 ? -14.385 1.033 -1.008 1.00 81.62 93 SER A N 1
ATOM 724 C CA . SER A 1 93 ? -14.756 2.450 -0.900 1.00 81.62 93 SER A CA 1
ATOM 725 C C . SER A 1 93 ? -15.143 3.091 -2.248 1.00 81.62 93 SER A C 1
ATOM 727 O O . SER A 1 93 ? -16.051 3.918 -2.308 1.00 81.62 93 SER A O 1
ATOM 729 N N . GLY A 1 94 ? -14.563 2.606 -3.356 1.00 78.94 94 GLY A N 1
ATOM 730 C CA . GLY A 1 94 ? -14.913 2.998 -4.729 1.00 78.94 94 GLY A CA 1
ATOM 731 C C . GLY A 1 94 ? -16.277 2.498 -5.236 1.00 78.94 94 GLY A C 1
ATOM 732 O O . GLY A 1 94 ? -16.690 2.860 -6.337 1.00 78.94 94 GLY A O 1
ATOM 733 N N . ARG A 1 95 ? -16.994 1.665 -4.468 1.00 84.50 95 ARG A N 1
ATOM 734 C CA . ARG A 1 95 ? -18.319 1.129 -4.826 1.00 84.50 95 ARG A CA 1
ATOM 735 C C . ARG A 1 95 ? -19.449 1.980 -4.251 1.00 84.50 95 ARG A C 1
ATOM 737 O O . ARG A 1 95 ? -19.314 2.675 -3.238 1.00 84.50 95 ARG A O 1
ATOM 744 N N . SER A 1 96 ? -20.621 1.874 -4.876 1.00 87.75 96 SER A N 1
ATOM 745 C CA . SER A 1 96 ? -21.823 2.532 -4.370 1.00 87.75 96 SER A CA 1
ATOM 746 C C . SER A 1 96 ? -22.166 2.036 -2.958 1.00 87.75 96 SER A C 1
ATOM 748 O O . SER A 1 96 ? -21.811 0.928 -2.549 1.00 87.75 96 SER A O 1
ATOM 750 N N . ARG A 1 97 ? -22.864 2.867 -2.177 1.00 87.50 97 ARG A N 1
ATOM 751 C CA . ARG A 1 97 ? -23.328 2.466 -0.839 1.00 87.50 97 ARG A CA 1
ATOM 752 C C . ARG A 1 97 ? -24.238 1.237 -0.904 1.00 87.50 97 ARG A C 1
ATOM 754 O O . ARG A 1 97 ? -24.145 0.379 -0.037 1.00 87.50 97 ARG A O 1
ATOM 761 N N . GLU A 1 98 ? -25.094 1.158 -1.919 1.00 89.06 98 GLU A N 1
ATOM 762 C CA . GLU A 1 98 ? -26.004 0.028 -2.125 1.00 89.06 98 GLU A CA 1
ATOM 763 C C . GLU A 1 98 ? -25.232 -1.277 -2.355 1.00 89.06 98 GLU A C 1
ATOM 765 O O . GLU A 1 98 ? -25.492 -2.271 -1.680 1.00 89.06 98 GLU A O 1
ATOM 770 N N . ASP A 1 99 ? -24.208 -1.252 -3.213 1.00 87.88 99 ASP A N 1
ATOM 771 C CA . ASP A 1 99 ? -23.355 -2.421 -3.450 1.00 87.88 99 ASP A CA 1
ATOM 772 C C . ASP A 1 99 ? -22.621 -2.859 -2.184 1.00 87.88 99 ASP A C 1
ATOM 774 O O . ASP A 1 99 ? -22.562 -4.050 -1.886 1.00 87.88 99 ASP A O 1
ATOM 778 N N . ARG A 1 100 ? -22.087 -1.903 -1.413 1.00 89.56 100 ARG A N 1
ATOM 779 C CA . ARG A 1 100 ? -21.414 -2.202 -0.143 1.00 89.56 100 ARG A CA 1
ATOM 780 C C . ARG A 1 100 ? -22.359 -2.864 0.854 1.00 89.56 100 ARG A C 1
ATOM 782 O O . ARG A 1 100 ? -21.987 -3.866 1.452 1.00 89.56 100 ARG A O 1
ATOM 789 N N . VAL A 1 101 ? -23.590 -2.368 0.984 1.00 90.31 101 VAL A N 1
ATOM 790 C CA . VAL A 1 101 ? -24.617 -2.990 1.837 1.00 90.31 101 VAL A CA 1
ATOM 791 C C . VAL A 1 101 ? -24.936 -4.413 1.370 1.00 90.31 101 VAL A C 1
ATOM 793 O O . VAL A 1 101 ? -25.042 -5.315 2.198 1.00 90.31 101 VAL A O 1
ATOM 796 N N . ASN A 1 102 ? -25.026 -4.646 0.059 1.00 89.69 102 ASN A N 1
ATOM 797 C CA . ASN A 1 102 ? -25.251 -5.986 -0.487 1.00 89.69 102 ASN A CA 1
ATOM 798 C C . ASN A 1 102 ? -24.090 -6.945 -0.173 1.00 89.69 102 ASN A C 1
ATOM 800 O O . ASN A 1 102 ? -24.333 -8.089 0.211 1.00 89.69 102 ASN A O 1
ATOM 804 N N . ILE A 1 103 ? -22.841 -6.479 -0.279 1.00 88.75 103 ILE A N 1
ATOM 805 C CA . ILE A 1 103 ? -21.646 -7.260 0.078 1.00 88.75 103 ILE A CA 1
ATOM 806 C C . ILE A 1 103 ? -21.642 -7.582 1.579 1.00 88.75 103 ILE A C 1
ATOM 808 O O . ILE A 1 103 ? -21.453 -8.741 1.945 1.00 88.75 103 ILE A O 1
ATOM 812 N N . ILE A 1 104 ? -21.912 -6.592 2.439 1.00 90.19 104 ILE A N 1
ATOM 813 C CA . ILE A 1 104 ? -21.999 -6.781 3.897 1.00 90.19 104 ILE A CA 1
ATOM 814 C C . ILE A 1 104 ? -23.043 -7.849 4.224 1.00 90.19 104 ILE A C 1
ATOM 816 O O . ILE A 1 104 ? -22.734 -8.824 4.904 1.00 90.19 104 ILE A O 1
ATOM 820 N N . 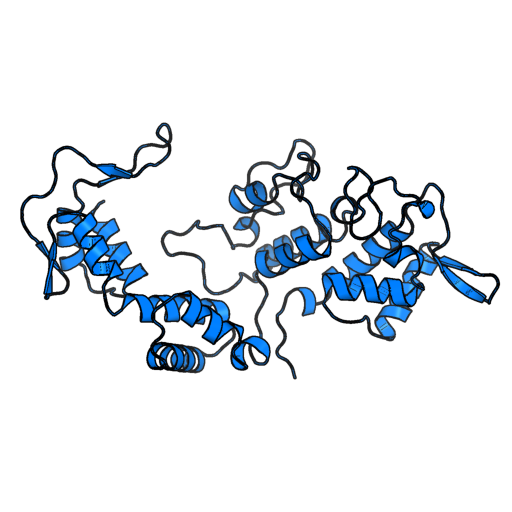ASN A 1 105 ? -24.258 -7.712 3.689 1.00 89.62 105 ASN A N 1
ATOM 821 C CA . ASN A 1 105 ? -25.333 -8.672 3.923 1.00 89.62 105 ASN A CA 1
ATOM 822 C C . ASN A 1 105 ? -24.961 -10.077 3.435 1.00 89.62 105 ASN A C 1
ATOM 824 O O . ASN A 1 105 ? -25.269 -11.052 4.114 1.00 89.62 105 ASN A O 1
ATOM 828 N N . SER A 1 106 ? -24.266 -10.190 2.298 1.00 89.06 106 SER A N 1
ATOM 829 C CA . SER A 1 106 ? -23.796 -11.476 1.779 1.00 89.06 106 SER A CA 1
ATOM 830 C C . SER A 1 106 ? -22.820 -12.159 2.740 1.00 89.06 106 SER A C 1
ATOM 832 O O . SER A 1 106 ? -23.003 -13.340 3.027 1.00 89.06 106 SER A O 1
ATOM 834 N N . ILE A 1 107 ? -21.823 -11.436 3.261 1.00 88.25 107 ILE A N 1
ATOM 835 C CA . ILE A 1 107 ? -20.805 -11.981 4.180 1.00 88.25 107 ILE A CA 1
ATOM 836 C C . ILE A 1 107 ? -21.419 -12.319 5.544 1.00 88.25 107 ILE A C 1
ATOM 838 O O . ILE A 1 107 ? -21.163 -13.380 6.108 1.00 88.25 107 ILE A O 1
ATOM 842 N N . VAL A 1 108 ? -22.287 -11.454 6.070 1.00 87.69 108 VAL A N 1
ATOM 843 C CA . VAL A 1 108 ? -22.983 -11.729 7.335 1.00 87.69 108 VAL A CA 1
ATOM 844 C C . VAL A 1 108 ? -23.893 -12.954 7.185 1.00 87.69 108 VAL A C 1
ATOM 846 O O . VAL A 1 108 ? -23.919 -13.818 8.058 1.00 87.69 108 VAL A O 1
ATOM 849 N N . SER A 1 109 ? -24.593 -13.088 6.052 1.00 88.06 109 SER A N 1
ATOM 850 C CA . SER A 1 109 ? -25.472 -14.235 5.790 1.00 88.06 109 SER A CA 1
ATOM 851 C C . SER A 1 109 ? -24.736 -15.557 5.553 1.00 88.06 109 SER A C 1
ATOM 853 O O . SER A 1 109 ? -25.339 -16.612 5.740 1.00 88.06 109 SER A O 1
ATOM 855 N N . SER A 1 110 ? -23.450 -15.529 5.174 1.00 86.44 110 SER A N 1
ATOM 856 C CA . SER A 1 110 ? -22.651 -16.752 5.028 1.00 86.44 110 SER A CA 1
ATOM 857 C C . SER A 1 110 ? -22.228 -17.356 6.367 1.00 86.44 110 SER A C 1
ATOM 859 O O . SER A 1 110 ? -21.681 -18.455 6.372 1.00 86.44 110 SER A O 1
ATOM 861 N N . GLY A 1 111 ? -22.489 -16.666 7.483 1.00 83.56 111 GLY A N 1
ATOM 862 C CA . GLY A 1 111 ? -22.148 -17.137 8.823 1.00 83.56 111 GLY A CA 1
ATOM 863 C C . GLY A 1 111 ? -20.663 -16.997 9.144 1.00 83.56 111 GLY A C 1
ATOM 864 O O . GLY A 1 111 ? -20.091 -17.905 9.729 1.00 83.56 111 GLY A O 1
ATOM 865 N N . ALA A 1 112 ? -20.025 -15.897 8.731 1.00 85.00 112 ALA A N 1
ATOM 866 C CA . ALA A 1 112 ? -18.637 -15.626 9.102 1.00 85.00 112 ALA A CA 1
ATOM 867 C C . ALA A 1 112 ? -18.513 -15.449 10.630 1.00 85.00 112 ALA A C 1
ATOM 869 O O . ALA A 1 112 ? -19.135 -14.551 11.201 1.00 85.00 112 ALA A O 1
ATOM 870 N N . GLU A 1 113 ? -17.706 -16.294 11.277 1.00 85.88 113 GLU A N 1
ATOM 871 C CA . GLU A 1 113 ? -17.500 -16.289 12.736 1.00 85.88 113 GLU A CA 1
ATOM 872 C C . GLU A 1 113 ? -16.151 -15.679 13.133 1.00 85.88 113 GLU A C 1
ATOM 874 O O . GLU A 1 113 ? -15.972 -15.264 14.277 1.00 85.88 113 GLU A O 1
ATOM 879 N N . SER A 1 114 ? -15.213 -15.562 12.188 1.00 87.38 114 SER A N 1
ATOM 880 C CA . SER A 1 114 ? -13.891 -14.983 12.418 1.00 87.38 114 SER A CA 1
ATOM 881 C C . SER A 1 114 ? -13.546 -13.850 11.446 1.00 87.38 114 SER A C 1
ATOM 883 O O . SER A 1 114 ? -14.112 -13.718 10.357 1.00 87.38 114 SER A O 1
ATOM 885 N N . TYR A 1 115 ? -12.561 -13.029 11.825 1.00 85.31 115 TYR A N 1
ATOM 886 C CA . TYR A 1 115 ? -11.982 -12.027 10.924 1.00 85.31 115 TYR A CA 1
ATOM 887 C C . TYR A 1 115 ? -11.357 -12.669 9.679 1.00 85.31 115 TYR A C 1
ATOM 889 O O . TYR A 1 115 ? -11.442 -12.096 8.596 1.00 85.31 115 TYR A O 1
ATOM 897 N N . GLU A 1 116 ? -10.757 -13.854 9.813 1.00 88.44 116 GLU A N 1
ATOM 898 C CA . GLU A 1 116 ? -10.159 -14.591 8.695 1.00 88.44 116 GLU A CA 1
ATOM 899 C C . GLU A 1 116 ? -11.210 -14.988 7.652 1.00 88.44 116 GLU A C 1
ATOM 901 O O . GLU A 1 116 ? -10.975 -14.815 6.453 1.00 88.44 116 GLU A O 1
ATOM 906 N N . ASP A 1 117 ? -12.390 -15.428 8.100 1.00 87.75 117 ASP A N 1
ATOM 907 C CA . ASP A 1 117 ? -13.518 -15.741 7.216 1.00 87.75 117 ASP A CA 1
ATOM 908 C C . ASP A 1 117 ? -13.964 -14.500 6.440 1.00 87.75 117 ASP A C 1
ATOM 910 O O . ASP A 1 117 ? -14.144 -14.559 5.220 1.00 87.75 117 ASP A O 1
ATOM 914 N N . ILE A 1 118 ? -14.084 -13.355 7.128 1.00 88.25 118 ILE A N 1
ATOM 915 C CA . ILE A 1 118 ? -14.440 -12.080 6.493 1.00 88.25 118 ILE A CA 1
ATOM 916 C C . ILE A 1 118 ? -13.384 -11.700 5.445 1.00 88.25 118 ILE A C 1
ATOM 918 O O . ILE A 1 118 ? -13.727 -11.438 4.289 1.00 88.25 118 ILE A O 1
ATOM 922 N N . PHE A 1 119 ? -12.096 -11.693 5.811 1.00 86.81 119 PHE A N 1
ATOM 923 C CA . PHE A 1 119 ? -11.009 -11.319 4.900 1.00 86.81 119 PHE A CA 1
ATOM 924 C C . PHE A 1 119 ? -10.919 -12.239 3.687 1.00 86.81 119 PHE A C 1
ATOM 926 O O . PHE A 1 119 ? -10.784 -11.752 2.564 1.00 86.81 119 PHE A O 1
ATOM 933 N N . THR A 1 120 ? -11.041 -13.547 3.891 1.00 86.56 120 THR A N 1
ATOM 934 C CA . THR A 1 120 ? -10.981 -14.539 2.817 1.00 86.56 120 THR A CA 1
ATOM 935 C C . THR A 1 120 ? -12.167 -14.377 1.870 1.00 86.56 120 THR A C 1
ATOM 937 O O . THR A 1 120 ? -11.976 -14.347 0.652 1.00 86.56 120 THR A O 1
ATOM 940 N N . ALA A 1 121 ? -13.380 -14.181 2.399 1.00 86.25 121 ALA A N 1
ATOM 941 C CA . ALA A 1 121 ? -14.568 -13.924 1.589 1.00 86.25 121 ALA A CA 1
ATOM 942 C C . ALA A 1 121 ? -14.433 -12.645 0.747 1.00 86.25 121 ALA A C 1
ATOM 944 O O . ALA A 1 121 ? -14.856 -12.625 -0.408 1.00 86.25 121 ALA A O 1
ATOM 945 N N . MET A 1 122 ? -13.818 -11.589 1.290 1.00 86.31 122 MET A N 1
ATOM 946 C CA . MET A 1 122 ? -13.614 -10.327 0.574 1.00 86.31 122 MET A CA 1
ATOM 947 C C . MET A 1 122 ? -12.488 -10.407 -0.461 1.00 86.31 122 MET A C 1
ATOM 949 O O . MET A 1 122 ? -12.731 -10.137 -1.637 1.00 86.31 122 MET A O 1
ATOM 953 N N . ILE A 1 123 ? -11.268 -10.773 -0.053 1.00 83.44 123 ILE A N 1
ATOM 954 C CA . ILE A 1 123 ? -10.057 -10.668 -0.887 1.00 83.44 123 ILE A CA 1
ATOM 955 C C . ILE A 1 123 ? -10.091 -11.656 -2.057 1.00 83.44 123 ILE A C 1
ATOM 957 O O . ILE A 1 123 ? -9.634 -11.322 -3.148 1.00 83.44 123 ILE A O 1
ATOM 961 N N . PHE A 1 124 ? -10.682 -12.840 -1.875 1.00 82.88 124 PHE A N 1
ATOM 962 C CA . PHE A 1 124 ? -10.852 -13.813 -2.958 1.00 82.88 124 PHE A CA 1
ATOM 963 C C . PHE A 1 124 ? -12.166 -13.645 -3.731 1.00 82.88 124 PHE A C 1
ATOM 965 O O . PHE A 1 124 ? -12.475 -14.449 -4.615 1.00 82.88 124 PHE A O 1
ATOM 972 N N . SER A 1 125 ? -12.947 -12.599 -3.446 1.00 83.88 125 SER A N 1
ATOM 973 C CA . SER A 1 125 ? -14.141 -12.310 -4.232 1.00 83.88 125 SER A CA 1
ATOM 974 C C . SER A 1 125 ? -13.775 -11.791 -5.622 1.00 83.88 125 SER A C 1
ATOM 976 O O . SER A 1 125 ? -12.851 -10.996 -5.812 1.00 83.88 125 SER A O 1
ATOM 978 N N . ARG A 1 126 ? -14.581 -12.178 -6.615 1.00 82.56 126 ARG A N 1
ATOM 979 C CA . ARG A 1 126 ? -14.515 -11.588 -7.958 1.00 82.56 126 ARG A CA 1
ATOM 980 C C . ARG A 1 126 ? -14.695 -10.069 -7.910 1.00 82.56 126 ARG A C 1
ATOM 982 O O . ARG A 1 126 ? -14.051 -9.354 -8.672 1.00 82.56 126 ARG A O 1
ATOM 989 N N . GLU A 1 127 ? -15.571 -9.594 -7.027 1.00 81.88 127 GLU A N 1
ATOM 990 C CA . GLU A 1 127 ? -15.860 -8.169 -6.890 1.00 81.88 127 GLU A CA 1
ATOM 991 C C . GLU A 1 127 ? -14.626 -7.377 -6.463 1.00 81.88 127 GLU A C 1
ATOM 993 O O . GLU A 1 127 ? -14.351 -6.325 -7.039 1.00 81.88 127 GLU A O 1
ATOM 998 N N . TYR A 1 128 ? -13.851 -7.902 -5.514 1.00 82.12 128 TYR A N 1
ATOM 999 C CA . TYR A 1 128 ? -12.611 -7.273 -5.077 1.00 82.12 128 TYR A CA 1
ATOM 1000 C C . TYR A 1 128 ? -11.524 -7.354 -6.152 1.00 82.12 128 TYR A C 1
ATOM 1002 O O . TYR A 1 128 ? -10.932 -6.339 -6.506 1.00 82.12 128 TYR A O 1
ATOM 1010 N N . LEU A 1 129 ? -11.300 -8.545 -6.719 1.00 80.94 129 LEU A N 1
ATOM 1011 C CA . LEU A 1 129 ? -10.183 -8.785 -7.638 1.00 80.94 129 LEU A CA 1
ATOM 1012 C C . LEU A 1 129 ? -10.360 -8.139 -9.016 1.00 80.94 129 LEU A C 1
ATOM 1014 O O . LEU A 1 129 ? -9.370 -7.759 -9.635 1.00 80.94 129 LEU A O 1
ATOM 1018 N N . LEU A 1 130 ? -11.594 -8.056 -9.525 1.00 81.44 130 LEU A N 1
ATOM 1019 C CA . LEU A 1 130 ? -11.848 -7.637 -10.909 1.00 81.44 130 LEU A CA 1
ATOM 1020 C C . LEU A 1 130 ? -12.684 -6.365 -11.027 1.00 81.44 130 LEU A C 1
ATOM 1022 O O . LEU A 1 130 ? -12.527 -5.657 -12.015 1.00 81.44 130 LEU A O 1
ATOM 1026 N N . ASN A 1 131 ? -13.560 -6.067 -10.063 1.00 80.69 131 ASN A N 1
ATOM 1027 C CA . ASN A 1 131 ? -14.601 -5.043 -10.228 1.00 80.69 131 ASN A CA 1
ATOM 1028 C C . ASN A 1 131 ? -14.477 -3.868 -9.245 1.00 80.69 131 ASN A C 1
ATOM 1030 O O . ASN A 1 131 ? -15.423 -3.084 -9.106 1.00 80.69 131 ASN A O 1
ATOM 1034 N N . THR A 1 132 ? -13.353 -3.754 -8.537 1.00 80.31 132 THR A N 1
ATOM 1035 C CA . THR A 1 132 ? -13.100 -2.662 -7.596 1.00 80.31 132 THR A CA 1
ATOM 1036 C C . THR A 1 132 ? -11.998 -1.773 -8.146 1.00 80.31 132 THR A C 1
ATOM 1038 O O . THR A 1 132 ? -10.849 -2.189 -8.269 1.00 80.31 132 THR A O 1
ATOM 1041 N N . GLU A 1 133 ? -12.364 -0.537 -8.483 1.00 83.31 133 GLU A N 1
ATOM 1042 C CA . GLU A 1 133 ? -11.413 0.517 -8.815 1.00 83.31 133 GLU A CA 1
ATOM 1043 C C . GLU A 1 133 ? -11.294 1.464 -7.626 1.00 83.31 133 GLU A C 1
ATOM 1045 O O . GLU A 1 133 ? -12.287 2.045 -7.183 1.00 83.31 133 GLU A O 1
ATOM 1050 N N . ARG A 1 134 ? -10.082 1.595 -7.085 1.00 84.56 134 ARG A N 1
ATOM 1051 C CA . ARG A 1 134 ? -9.797 2.541 -6.006 1.00 84.56 134 ARG A CA 1
ATOM 1052 C C . ARG A 1 134 ? -8.324 2.944 -5.988 1.00 84.56 134 ARG A C 1
ATOM 1054 O O . ARG A 1 134 ? -7.475 2.175 -6.452 1.00 84.56 134 ARG A O 1
ATOM 1061 N N . PRO A 1 135 ? -8.000 4.116 -5.427 1.00 86.94 135 PRO A N 1
ATOM 1062 C CA . PRO A 1 135 ? -6.625 4.455 -5.108 1.00 86.94 135 PRO A CA 1
ATOM 1063 C C . PRO A 1 135 ? -6.034 3.433 -4.139 1.00 86.94 135 PRO A C 1
ATOM 1065 O O . PRO A 1 135 ? -6.705 2.969 -3.210 1.00 86.94 135 PRO A O 1
ATOM 1068 N N . ARG A 1 136 ? -4.768 3.095 -4.360 1.00 87.00 136 ARG A N 1
ATOM 1069 C CA . ARG A 1 136 ? -3.974 2.336 -3.397 1.00 87.00 136 ARG A CA 1
ATOM 1070 C C . ARG A 1 136 ? -3.632 3.252 -2.233 1.00 87.00 136 ARG A C 1
ATOM 1072 O O . ARG A 1 136 ? -3.380 4.440 -2.435 1.00 87.00 136 ARG A O 1
ATOM 1079 N N . SER A 1 137 ? -3.602 2.719 -1.020 1.00 86.62 137 SER A N 1
ATOM 1080 C CA . SER A 1 137 ? -2.960 3.429 0.080 1.00 86.62 137 SER A CA 1
ATOM 1081 C C . SER A 1 137 ? -1.442 3.440 -0.129 1.00 86.62 137 SER A C 1
ATOM 1083 O O . SER A 1 137 ? -0.880 2.638 -0.885 1.00 86.62 137 SER A O 1
ATOM 1085 N N . PHE A 1 138 ? -0.753 4.343 0.570 1.00 87.75 138 PHE A N 1
ATOM 1086 C CA . PHE A 1 138 ? 0.707 4.370 0.546 1.00 87.75 138 PHE A CA 1
ATOM 1087 C C . PHE A 1 138 ? 1.305 3.027 0.991 1.00 87.75 138 PHE A C 1
ATOM 1089 O O . PHE A 1 138 ? 2.228 2.539 0.352 1.00 87.75 138 PHE A O 1
ATOM 1096 N N . GLU A 1 139 ? 0.742 2.395 2.025 1.00 86.50 139 GLU A N 1
ATOM 1097 C CA . GLU A 1 139 ? 1.178 1.083 2.526 1.00 86.50 139 GLU A CA 1
ATOM 1098 C C . GLU A 1 139 ? 0.949 -0.029 1.492 1.00 86.50 139 GLU A C 1
ATOM 1100 O O . GLU A 1 139 ? 1.825 -0.865 1.288 1.00 86.50 139 GLU A O 1
ATOM 1105 N N . GLU A 1 140 ? -0.187 -0.010 0.787 1.00 85.94 140 GLU A N 1
ATOM 1106 C CA . GLU A 1 140 ? -0.516 -0.990 -0.261 1.00 85.94 140 GLU A CA 1
ATOM 1107 C C . GLU A 1 140 ? 0.401 -0.900 -1.482 1.00 85.94 140 GLU A C 1
ATOM 1109 O O . GLU A 1 140 ? 0.506 -1.860 -2.242 1.00 85.94 140 GLU A O 1
ATOM 1114 N N . SER A 1 141 ? 1.062 0.240 -1.683 1.00 88.44 141 SER A N 1
ATOM 1115 C CA . SER A 1 141 ? 2.116 0.364 -2.693 1.00 88.44 141 SER A CA 1
ATOM 1116 C C . SER A 1 141 ? 3.492 0.068 -2.118 1.00 88.44 141 SER A C 1
ATOM 1118 O O . SER A 1 141 ? 4.254 -0.669 -2.728 1.00 88.44 141 SER A O 1
ATOM 1120 N N . LEU A 1 142 ? 3.809 0.616 -0.945 1.00 88.06 142 LEU A N 1
ATOM 1121 C CA . LEU A 1 142 ? 5.136 0.529 -0.353 1.00 88.06 142 LEU A CA 1
ATOM 1122 C C . LEU A 1 142 ? 5.490 -0.903 0.067 1.00 88.06 142 LEU A C 1
ATOM 1124 O O . LEU A 1 142 ? 6.552 -1.382 -0.308 1.00 88.06 142 LEU A O 1
ATOM 1128 N N . MET A 1 143 ? 4.623 -1.599 0.811 1.00 87.31 143 MET A N 1
ATOM 1129 C CA . MET A 1 143 ? 4.983 -2.898 1.403 1.00 87.31 143 MET A CA 1
ATOM 1130 C C . MET A 1 143 ? 5.294 -3.973 0.354 1.00 87.31 143 MET A C 1
ATOM 1132 O O . MET A 1 143 ? 6.329 -4.628 0.479 1.00 87.31 143 MET A O 1
ATOM 1136 N N . PRO A 1 144 ? 4.480 -4.147 -0.709 1.00 87.62 144 PRO A N 1
ATOM 1137 C CA . PRO A 1 144 ? 4.816 -5.103 -1.760 1.00 87.62 144 PRO A CA 1
ATOM 1138 C C . PRO A 1 144 ? 6.079 -4.713 -2.536 1.00 87.62 144 PRO A C 1
ATOM 1140 O O . PRO A 1 144 ? 6.805 -5.593 -2.991 1.00 87.62 144 PRO A O 1
ATOM 1143 N N . LEU A 1 145 ? 6.349 -3.410 -2.687 1.00 88.31 145 LEU A N 1
ATOM 1144 C CA . LEU A 1 145 ? 7.559 -2.934 -3.357 1.00 88.31 145 LEU A CA 1
ATOM 1145 C C . LEU A 1 145 ? 8.813 -3.180 -2.527 1.00 88.31 145 LEU A C 1
ATOM 1147 O O . LEU A 1 145 ? 9.825 -3.562 -3.092 1.00 88.31 145 LEU A O 1
ATOM 1151 N N . LEU A 1 146 ? 8.766 -3.008 -1.205 1.00 86.25 146 LEU A N 1
ATOM 1152 C CA . LEU A 1 146 ? 9.905 -3.340 -0.345 1.00 86.25 146 LEU A CA 1
ATOM 1153 C C . LEU A 1 146 ? 10.314 -4.809 -0.534 1.00 86.25 146 LEU A C 1
ATOM 1155 O O . LEU A 1 146 ? 11.486 -5.099 -0.763 1.00 86.25 146 LEU A O 1
ATOM 1159 N N . ASP A 1 147 ? 9.348 -5.731 -0.534 1.00 86.56 147 ASP A N 1
ATOM 1160 C CA . ASP A 1 147 ? 9.624 -7.155 -0.761 1.00 86.56 147 ASP A CA 1
ATOM 1161 C C . ASP A 1 147 ? 10.156 -7.444 -2.179 1.00 86.56 147 ASP A C 1
ATOM 1163 O O . ASP A 1 147 ? 11.127 -8.195 -2.355 1.00 86.56 147 ASP A O 1
ATOM 1167 N N . SER A 1 148 ? 9.562 -6.829 -3.209 1.00 85.88 148 SER A N 1
ATOM 1168 C CA . SER A 1 148 ? 9.998 -7.049 -4.593 1.00 85.88 148 SER A CA 1
ATOM 1169 C C . SER A 1 148 ? 11.392 -6.484 -4.864 1.00 85.88 148 SER A C 1
ATOM 1171 O O . SER A 1 148 ? 12.182 -7.116 -5.566 1.00 85.88 148 SER A O 1
ATOM 1173 N N . LEU A 1 149 ? 11.727 -5.351 -4.245 1.00 82.06 149 LEU A N 1
ATOM 1174 C CA . LEU A 1 149 ? 13.036 -4.706 -4.320 1.00 82.06 149 LEU A CA 1
ATOM 1175 C C . LEU A 1 149 ? 14.100 -5.376 -3.438 1.00 82.06 149 LEU A C 1
ATOM 1177 O O . LEU A 1 149 ? 15.257 -4.967 -3.489 1.00 82.06 149 LEU A O 1
ATOM 1181 N N . LYS A 1 150 ? 13.741 -6.436 -2.697 1.00 80.94 150 LYS A N 1
ATOM 1182 C CA . LYS A 1 150 ? 14.636 -7.155 -1.772 1.00 80.94 150 LYS A CA 1
ATOM 1183 C C . LYS A 1 150 ? 15.171 -6.274 -0.651 1.00 80.94 150 LYS A C 1
ATOM 1185 O O . LYS A 1 150 ? 16.311 -6.421 -0.226 1.00 80.94 150 LYS A O 1
ATOM 1190 N N . TRP A 1 151 ? 14.308 -5.399 -0.145 1.00 78.19 151 TRP A N 1
ATOM 1191 C CA . TRP A 1 151 ? 14.569 -4.674 1.085 1.00 78.19 151 TRP A CA 1
ATOM 1192 C C . TRP A 1 151 ? 14.838 -5.637 2.251 1.00 78.19 151 TRP A C 1
ATOM 1194 O O . TRP A 1 151 ? 14.150 -6.650 2.402 1.00 78.19 151 TRP A O 1
ATOM 1204 N N . ASP A 1 152 ? 15.801 -5.284 3.103 1.00 73.44 152 ASP A N 1
ATOM 1205 C CA . ASP A 1 152 ? 16.187 -6.058 4.282 1.00 73.44 152 ASP A CA 1
ATOM 1206 C C . ASP A 1 152 ? 16.146 -5.170 5.543 1.00 73.44 152 ASP A C 1
ATOM 1208 O O . ASP A 1 152 ? 16.630 -4.037 5.509 1.00 73.44 152 ASP A O 1
ATOM 1212 N N . PRO A 1 153 ? 15.616 -5.646 6.686 1.00 71.19 153 PRO A N 1
ATOM 1213 C CA . PRO A 1 153 ? 15.615 -4.891 7.944 1.00 71.19 153 PRO A CA 1
ATOM 1214 C C . PRO A 1 153 ? 17.015 -4.575 8.506 1.00 71.19 153 PRO A C 1
ATOM 1216 O O . PRO A 1 153 ? 17.142 -3.711 9.378 1.00 71.19 153 PRO A O 1
ATOM 1219 N N . ALA A 1 154 ? 18.060 -5.267 8.051 1.00 67.75 154 ALA A N 1
ATOM 1220 C CA . ALA A 1 154 ? 19.460 -4.964 8.332 1.00 67.75 154 ALA A CA 1
ATOM 1221 C C . ALA A 1 154 ? 20.040 -3.873 7.413 1.00 67.75 154 ALA A C 1
ATOM 1223 O O . ALA A 1 154 ? 21.207 -3.514 7.579 1.00 67.75 154 ALA A O 1
ATOM 1224 N N . ALA A 1 155 ? 19.245 -3.322 6.486 1.00 66.38 155 ALA A N 1
ATOM 1225 C CA . ALA A 1 155 ? 19.614 -2.154 5.695 1.00 66.38 155 ALA A CA 1
ATOM 1226 C C . ALA A 1 155 ? 20.020 -0.971 6.591 1.00 66.38 155 ALA A C 1
ATOM 1228 O O . ALA A 1 155 ? 19.546 -0.822 7.724 1.00 66.38 155 ALA A O 1
ATOM 1229 N N . ASP A 1 156 ? 20.915 -0.134 6.063 1.00 67.25 156 ASP A N 1
ATOM 1230 C CA . ASP A 1 156 ? 21.611 0.927 6.792 1.00 67.25 156 ASP A CA 1
ATOM 1231 C C . ASP A 1 156 ? 20.651 1.764 7.675 1.00 67.25 156 ASP A C 1
ATOM 1233 O O . ASP A 1 156 ? 19.649 2.291 7.187 1.00 67.25 156 ASP A O 1
ATOM 1237 N N . PRO A 1 157 ? 20.913 1.913 8.989 1.00 62.16 157 PRO A N 1
ATOM 1238 C CA . PRO A 1 157 ? 20.060 2.692 9.891 1.00 62.16 157 PRO A CA 1
ATOM 1239 C C . PRO A 1 157 ? 20.044 4.202 9.599 1.00 62.16 157 PRO A C 1
ATOM 1241 O O . PRO A 1 157 ? 19.218 4.917 10.172 1.00 62.16 157 PRO A O 1
ATOM 1244 N N . THR A 1 158 ? 20.964 4.697 8.770 1.00 63.75 158 THR A N 1
ATOM 1245 C CA . THR A 1 158 ? 21.011 6.086 8.293 1.00 63.75 158 THR A CA 1
ATOM 1246 C C . THR A 1 158 ? 20.187 6.308 7.026 1.00 63.75 158 THR A C 1
ATOM 1248 O O . THR A 1 158 ? 20.070 7.443 6.561 1.00 63.75 158 THR A O 1
ATOM 1251 N N . ASP A 1 159 ? 19.582 5.247 6.496 1.00 69.19 159 ASP A N 1
ATOM 1252 C CA . ASP A 1 159 ? 18.741 5.291 5.316 1.00 69.19 159 ASP A CA 1
ATOM 1253 C C . ASP A 1 159 ? 17.254 5.451 5.672 1.00 69.19 159 ASP A C 1
ATOM 1255 O O . ASP A 1 159 ? 16.761 4.883 6.652 1.00 69.19 159 ASP A O 1
ATOM 1259 N N . SER A 1 160 ? 16.522 6.235 4.880 1.00 67.94 160 SER A N 1
ATOM 1260 C CA . SER A 1 160 ? 15.114 6.573 5.135 1.00 67.94 160 SER A CA 1
ATOM 1261 C C . SER A 1 160 ? 14.206 5.357 4.976 1.00 67.94 160 SER A C 1
ATOM 1263 O O . SER A 1 160 ? 13.342 5.109 5.814 1.00 67.94 160 SER A O 1
ATOM 1265 N N . ALA A 1 161 ? 14.444 4.538 3.955 1.00 69.81 161 ALA A N 1
ATOM 1266 C CA . ALA A 1 161 ? 13.824 3.229 3.832 1.00 69.81 161 ALA A CA 1
ATOM 1267 C C . ALA A 1 161 ? 14.672 2.125 4.483 1.00 69.81 161 ALA A C 1
ATOM 1269 O O . ALA A 1 161 ? 14.470 0.968 4.167 1.00 69.81 161 ALA A O 1
ATOM 1270 N N . GLY A 1 162 ? 15.612 2.435 5.382 1.00 73.88 162 GLY A N 1
ATOM 1271 C CA . GLY A 1 162 ? 16.453 1.448 6.067 1.00 73.88 162 GLY A CA 1
ATOM 1272 C C . GLY A 1 162 ? 15.773 0.780 7.267 1.00 73.88 162 GLY A C 1
ATOM 1273 O O . GLY A 1 162 ? 14.547 0.710 7.368 1.00 73.88 162 GLY A O 1
ATOM 1274 N N . LYS A 1 163 ? 16.567 0.337 8.251 1.00 75.69 163 LYS A N 1
ATOM 1275 C CA . LYS A 1 163 ? 16.086 -0.345 9.473 1.00 75.69 163 LYS A CA 1
ATOM 1276 C C . LYS A 1 163 ? 14.908 0.344 10.186 1.00 75.69 163 LYS A C 1
ATOM 1278 O O . LYS A 1 163 ? 14.087 -0.320 10.815 1.00 75.69 163 LYS A O 1
ATOM 1283 N N . ARG A 1 164 ? 14.843 1.678 10.136 1.00 77.50 164 ARG A N 1
ATOM 1284 C CA . ARG A 1 164 ? 13.868 2.500 10.875 1.00 77.50 164 ARG A CA 1
ATOM 1285 C C . ARG A 1 164 ? 12.636 2.894 10.051 1.00 77.50 164 ARG A C 1
ATOM 1287 O O . ARG A 1 164 ? 11.825 3.681 10.529 1.00 77.50 164 ARG A O 1
ATOM 1294 N N . ILE A 1 165 ? 12.447 2.325 8.858 1.00 81.31 165 ILE A N 1
ATOM 1295 C CA . ILE A 1 165 ? 11.355 2.682 7.939 1.00 81.31 165 ILE A CA 1
ATOM 1296 C C . ILE A 1 165 ? 9.969 2.708 8.607 1.00 81.31 165 ILE A C 1
ATOM 1298 O O . ILE A 1 165 ? 9.227 3.678 8.459 1.00 81.31 165 ILE A O 1
ATOM 1302 N N . PHE A 1 166 ? 9.633 1.694 9.411 1.00 82.25 166 PHE A N 1
ATOM 1303 C CA . PHE A 1 166 ? 8.337 1.620 10.095 1.00 82.25 166 PHE A CA 1
ATOM 1304 C C . PHE A 1 166 ? 8.181 2.694 11.178 1.00 82.25 166 PHE A C 1
ATOM 1306 O O . PHE A 1 166 ? 7.090 3.238 11.351 1.00 82.25 166 PHE A O 1
ATOM 1313 N N . GLU A 1 167 ? 9.268 3.041 11.876 1.00 79.44 167 GLU A N 1
ATOM 1314 C CA . GLU A 1 167 ? 9.264 4.147 12.838 1.00 79.44 167 GLU A CA 1
ATOM 1315 C C . GLU A 1 167 ? 8.997 5.473 12.121 1.00 79.44 167 GLU A C 1
ATOM 1317 O O . GLU A 1 167 ? 8.173 6.259 12.589 1.00 79.44 167 GLU A O 1
ATOM 1322 N N . PHE A 1 168 ? 9.622 5.709 10.964 1.00 80.50 168 PHE A N 1
ATOM 1323 C CA . PHE A 1 168 ? 9.419 6.934 10.183 1.00 80.50 168 PHE A CA 1
ATOM 1324 C C . PHE A 1 168 ? 8.008 7.030 9.601 1.00 80.50 168 PHE A C 1
ATOM 1326 O O . PHE A 1 168 ? 7.405 8.104 9.610 1.00 80.50 168 PHE A O 1
ATOM 1333 N N . MET A 1 169 ? 7.434 5.908 9.162 1.00 83.38 169 MET A N 1
ATOM 1334 C CA . MET A 1 169 ? 6.041 5.858 8.712 1.00 83.38 169 MET A CA 1
ATOM 1335 C C . MET A 1 169 ? 5.051 6.230 9.823 1.00 83.38 169 MET A C 1
ATOM 1337 O O . MET A 1 169 ? 4.040 6.879 9.541 1.00 83.38 169 MET A O 1
ATOM 1341 N N . ALA A 1 170 ? 5.335 5.836 11.069 1.00 80.44 170 ALA A N 1
ATOM 1342 C CA . ALA A 1 170 ? 4.411 5.965 12.193 1.00 80.44 170 ALA A CA 1
ATOM 1343 C C . ALA A 1 170 ? 4.592 7.237 13.037 1.00 80.44 170 ALA A C 1
ATOM 1345 O O . ALA A 1 170 ? 3.600 7.774 13.521 1.00 80.44 170 ALA A O 1
ATOM 1346 N N . SER A 1 171 ? 5.825 7.704 13.245 1.00 72.38 171 SER A N 1
ATOM 1347 C CA . SER A 1 171 ? 6.134 8.683 14.301 1.00 72.38 171 SER A CA 1
ATOM 1348 C C . SER A 1 171 ? 6.457 10.093 13.812 1.00 72.38 171 SER A C 1
ATOM 1350 O O . SER A 1 171 ? 6.551 10.988 14.647 1.00 72.38 171 SER A O 1
ATOM 1352 N N . GLY A 1 172 ? 6.630 10.309 12.500 1.00 63.12 172 GLY A N 1
ATOM 1353 C CA . GLY A 1 172 ? 7.022 11.620 11.958 1.00 63.12 172 GLY A CA 1
ATOM 1354 C C . GLY A 1 172 ? 8.272 12.191 12.636 1.00 63.12 172 GLY A C 1
ATOM 1355 O O . GLY A 1 172 ? 8.396 13.401 12.773 1.00 63.12 172 GLY A O 1
ATOM 1356 N N . SER A 1 173 ? 9.125 11.317 13.181 1.00 58.97 173 SER A N 1
ATOM 1357 C CA . SER A 1 173 ? 10.357 11.722 13.842 1.00 58.97 173 SER A CA 1
ATOM 1358 C C . SER A 1 173 ? 11.403 12.049 12.788 1.00 58.97 173 SER A C 1
ATOM 1360 O O . SER A 1 173 ? 11.496 11.343 11.782 1.00 58.97 173 SER A O 1
ATOM 1362 N N . ASP A 1 174 ? 12.192 13.098 13.056 1.00 54.53 174 ASP A N 1
ATOM 1363 C CA . ASP A 1 174 ? 13.234 13.581 12.154 1.00 54.53 174 ASP A CA 1
ATOM 1364 C C . ASP A 1 174 ? 14.056 12.405 11.599 1.00 54.53 174 ASP A C 1
ATOM 1366 O O . ASP A 1 174 ? 14.699 11.648 12.343 1.00 54.53 174 ASP A O 1
ATOM 1370 N N . ASN A 1 175 ? 14.032 12.271 10.269 1.00 54.84 175 ASN A N 1
ATOM 1371 C CA . ASN A 1 175 ? 14.957 11.432 9.512 1.00 54.84 175 ASN A CA 1
ATOM 1372 C C . ASN A 1 175 ? 16.404 11.677 10.000 1.00 54.84 175 ASN A C 1
ATOM 1374 O O . ASN A 1 175 ? 16.718 12.778 10.467 1.00 54.84 175 ASN A O 1
ATOM 1378 N N . PRO A 1 176 ? 17.311 10.686 9.899 1.00 49.28 176 PRO A N 1
ATOM 1379 C CA . PRO A 1 176 ? 18.683 10.812 10.388 1.00 49.28 176 PRO A CA 1
ATOM 1380 C C . PRO A 1 176 ? 19.363 12.109 9.897 1.00 49.28 176 PRO A C 1
ATOM 1382 O O . PRO A 1 176 ? 19.021 12.646 8.837 1.00 49.28 176 PRO A O 1
ATOM 1385 N N . PRO A 1 177 ? 20.309 12.658 10.683 1.00 44.22 177 PRO A N 1
ATOM 1386 C CA . PRO A 1 177 ? 20.756 14.040 10.551 1.00 44.22 177 PRO A CA 1
ATOM 1387 C C . PRO A 1 177 ? 21.458 14.242 9.206 1.00 44.22 177 PRO A C 1
ATOM 1389 O O . PRO A 1 177 ? 22.594 13.811 9.027 1.00 44.22 177 PRO A O 1
ATOM 1392 N N . GLY A 1 178 ? 20.794 14.893 8.248 1.00 48.56 178 GLY A N 1
ATOM 1393 C CA . GLY A 1 178 ? 21.380 15.066 6.912 1.00 48.56 178 GLY A CA 1
ATOM 1394 C C . GLY A 1 178 ? 20.439 15.475 5.786 1.00 48.56 178 GLY A C 1
ATOM 1395 O O . GLY A 1 178 ? 20.907 16.014 4.788 1.00 48.56 178 GLY A O 1
ATOM 1396 N N . GLY A 1 179 ? 19.127 15.346 5.966 1.00 50.94 179 GLY A N 1
ATOM 1397 C CA . GLY A 1 179 ? 18.178 16.076 5.137 1.00 50.94 179 GLY A CA 1
ATOM 1398 C C . GLY A 1 179 ? 17.335 15.205 4.225 1.00 50.94 179 GLY A C 1
ATOM 1399 O O . GLY A 1 179 ? 17.811 14.602 3.272 1.00 50.94 179 GLY A O 1
ATOM 1400 N N . ARG A 1 180 ? 16.050 15.259 4.548 1.00 53.19 180 ARG A N 1
ATOM 1401 C CA . ARG A 1 180 ? 14.819 15.162 3.757 1.00 53.19 180 ARG A CA 1
ATOM 1402 C C . ARG A 1 180 ? 13.808 14.826 4.845 1.00 53.19 180 ARG A C 1
ATOM 1404 O O . ARG A 1 180 ? 14.006 13.829 5.520 1.00 53.19 180 ARG A O 1
ATOM 1411 N N . GLY A 1 181 ? 12.876 15.736 5.143 1.00 56.59 181 GLY A N 1
ATOM 1412 C CA . GLY A 1 181 ? 11.965 15.617 6.297 1.00 56.59 181 GLY A CA 1
ATOM 1413 C C . GLY A 1 181 ? 11.100 14.355 6.249 1.00 56.59 181 GLY A C 1
ATOM 1414 O O . GLY A 1 181 ? 11.369 13.467 5.452 1.00 56.59 181 GLY A O 1
ATOM 1415 N N . ASP A 1 182 ? 10.045 14.302 7.057 1.00 66.50 182 ASP A N 1
ATOM 1416 C CA . ASP A 1 182 ? 9.133 13.161 7.258 1.00 66.50 182 ASP A CA 1
ATOM 1417 C C . ASP A 1 182 ? 8.377 12.710 5.979 1.00 66.50 182 ASP A C 1
ATOM 1419 O O . ASP A 1 182 ? 7.149 12.730 5.888 1.00 66.50 182 ASP A O 1
ATOM 1423 N N . ILE A 1 183 ? 9.095 12.337 4.921 1.00 76.50 183 ILE A N 1
ATOM 1424 C CA . ILE A 1 183 ? 8.567 12.056 3.587 1.00 76.50 183 ILE A CA 1
ATOM 1425 C C . ILE A 1 183 ? 7.836 10.713 3.595 1.00 76.50 183 ILE A C 1
ATOM 1427 O O . ILE A 1 183 ? 6.815 10.573 2.921 1.00 76.50 183 ILE A O 1
ATOM 1431 N N . LEU A 1 184 ? 8.316 9.740 4.373 1.00 81.25 184 LEU A N 1
ATOM 1432 C CA . LEU A 1 184 ? 7.658 8.445 4.556 1.00 81.25 184 LEU A CA 1
ATOM 1433 C C . LEU A 1 184 ? 6.533 8.491 5.596 1.00 81.25 184 LEU A C 1
ATOM 1435 O O . LEU A 1 184 ? 5.701 7.585 5.622 1.00 81.25 184 LEU A O 1
ATOM 1439 N N . TYR A 1 185 ? 6.455 9.555 6.402 1.00 85.31 185 TYR A N 1
ATOM 1440 C CA . TYR A 1 185 ? 5.428 9.690 7.425 1.00 85.31 185 TYR A CA 1
ATOM 1441 C C . TYR A 1 185 ? 4.034 9.711 6.811 1.00 85.31 185 TYR A C 1
ATOM 1443 O O . TYR A 1 185 ? 3.710 10.509 5.920 1.00 85.31 185 TYR A O 1
ATOM 1451 N N . LEU A 1 186 ? 3.189 8.816 7.314 1.00 85.25 186 LEU A N 1
ATOM 1452 C CA . LEU A 1 186 ? 1.846 8.622 6.794 1.00 85.25 186 LEU A CA 1
ATOM 1453 C C . LEU A 1 186 ? 0.945 9.840 7.035 1.00 85.25 186 LEU A C 1
ATOM 1455 O O . LEU A 1 186 ? 0.035 10.100 6.245 1.00 85.25 186 LEU A O 1
ATOM 1459 N N . GLY A 1 187 ? 1.220 10.633 8.072 1.00 80.56 187 GLY A N 1
ATOM 1460 C CA . GLY A 1 187 ? 0.451 11.838 8.372 1.00 80.56 187 GLY A CA 1
ATOM 1461 C C . GLY A 1 187 ? 0.509 12.917 7.315 1.00 80.56 187 GLY A C 1
ATOM 1462 O O . GLY A 1 187 ? -0.510 13.536 7.017 1.00 80.56 187 GLY A O 1
ATOM 1463 N N . ASN A 1 188 ? 1.653 13.063 6.650 1.00 82.88 188 ASN A N 1
ATOM 1464 C CA . ASN A 1 188 ? 1.808 14.003 5.540 1.00 82.88 188 ASN A CA 1
ATOM 1465 C C . ASN A 1 188 ? 0.988 13.605 4.300 1.00 82.88 188 ASN A C 1
ATOM 1467 O O . ASN A 1 188 ? 0.847 14.397 3.371 1.00 82.88 188 ASN A O 1
ATOM 1471 N N . LYS A 1 189 ? 0.445 12.384 4.281 1.00 84.88 189 LYS A N 1
ATOM 1472 C CA . LYS A 1 189 ? -0.424 11.840 3.226 1.00 84.88 189 LYS A CA 1
ATOM 1473 C C . LYS A 1 189 ? -1.892 11.786 3.671 1.00 84.88 189 LYS A C 1
ATOM 1475 O O . LYS A 1 189 ? -2.697 11.112 3.039 1.00 84.88 189 LYS A O 1
ATOM 1480 N N . GLY A 1 190 ? -2.210 12.406 4.814 1.00 79.31 190 GLY A N 1
ATOM 1481 C CA . GLY A 1 190 ? -3.520 12.333 5.458 1.00 79.31 190 GLY A CA 1
ATOM 1482 C C . GLY A 1 190 ? -3.883 10.933 5.971 1.00 79.31 190 GLY A C 1
ATOM 1483 O O . GLY A 1 190 ? -5.047 10.670 6.262 1.00 79.31 190 GLY A O 1
ATOM 1484 N N . TRP A 1 191 ? -2.902 10.030 6.088 1.00 79.06 191 TRP A N 1
ATOM 1485 C CA . TRP A 1 191 ? -3.106 8.602 6.352 1.00 79.06 191 TRP A CA 1
ATOM 1486 C C . TRP A 1 191 ? -2.453 8.117 7.651 1.00 79.06 191 TRP A C 1
ATOM 1488 O O . TRP A 1 191 ? -1.950 7.000 7.730 1.00 79.06 191 TRP A O 1
ATOM 1498 N N . ASN A 1 192 ? -2.421 8.963 8.680 1.00 76.81 192 ASN A N 1
ATOM 1499 C CA . ASN A 1 192 ? -1.767 8.665 9.956 1.00 76.81 192 ASN A CA 1
ATOM 1500 C C . ASN A 1 192 ? -1.995 7.226 10.464 1.00 76.81 192 ASN A C 1
ATOM 1502 O O . ASN A 1 192 ? -3.105 6.679 10.414 1.00 76.81 192 ASN A O 1
ATOM 1506 N N . ALA A 1 193 ? -0.946 6.628 11.029 1.00 68.88 193 ALA A N 1
ATOM 1507 C CA . ALA A 1 193 ? -1.083 5.416 11.823 1.00 68.88 193 ALA A CA 1
ATOM 1508 C C . ALA A 1 193 ? -1.889 5.741 13.088 1.00 68.88 193 ALA A C 1
ATOM 1510 O O . ALA A 1 193 ? -1.401 6.433 13.972 1.00 68.88 193 ALA A O 1
ATOM 1511 N N . MET A 1 194 ? -3.141 5.272 13.146 1.00 60.12 194 MET A N 1
ATOM 1512 C CA . MET A 1 194 ? -3.965 5.283 14.363 1.00 60.12 194 MET A CA 1
ATOM 1513 C C . MET A 1 194 ? -4.096 6.660 15.059 1.00 60.12 194 MET A C 1
ATOM 1515 O O . MET A 1 194 ? -4.211 6.718 16.278 1.00 60.12 194 MET A O 1
ATOM 1519 N N . SER A 1 195 ? -4.102 7.787 14.325 1.00 53.50 195 SER A N 1
ATOM 1520 C CA . SER A 1 195 ? -4.201 9.119 14.966 1.00 53.50 195 SER A CA 1
ATOM 1521 C C . SER A 1 195 ? -5.607 9.491 15.433 1.00 53.50 195 SER A C 1
ATOM 1523 O O . SER A 1 195 ? -5.773 10.464 16.165 1.00 53.50 195 SER A O 1
ATOM 1525 N N . MET A 1 196 ? -6.636 8.790 14.958 1.00 52.12 196 MET A N 1
ATOM 1526 C CA . MET A 1 196 ? -8.022 9.053 15.331 1.00 52.12 196 MET A CA 1
ATOM 1527 C C . MET A 1 196 ? -8.529 7.911 16.202 1.00 52.12 196 MET A C 1
ATOM 1529 O O . MET A 1 196 ? -8.390 6.744 15.841 1.00 52.12 196 MET A O 1
ATOM 1533 N N . LYS A 1 197 ? -9.184 8.263 17.314 1.00 49.94 197 LYS A N 1
ATOM 1534 C CA . LYS A 1 197 ? -9.859 7.314 18.216 1.00 49.94 197 LYS A CA 1
ATOM 1535 C C . LYS A 1 197 ? -10.819 6.362 17.492 1.00 49.94 197 LYS A C 1
ATOM 1537 O O . LYS A 1 197 ? -11.038 5.250 17.944 1.00 49.94 197 LYS A O 1
ATOM 1542 N N . ILE A 1 198 ? -11.367 6.809 16.363 1.00 54.56 198 ILE A N 1
ATOM 1543 C CA . ILE A 1 198 ? -12.366 6.106 15.552 1.00 54.56 198 ILE A CA 1
ATOM 1544 C C . ILE A 1 198 ? -11.765 5.302 14.382 1.00 54.56 198 ILE A C 1
ATOM 1546 O O . ILE A 1 198 ? -12.496 4.849 13.507 1.00 54.56 198 ILE A O 1
ATOM 1550 N N . GLY A 1 199 ? -10.440 5.125 14.350 1.00 60.97 199 GLY A N 1
ATOM 1551 C CA . GLY A 1 199 ? -9.741 4.427 13.270 1.00 60.97 199 GLY A CA 1
ATOM 1552 C C . GLY A 1 199 ? -9.448 5.316 12.056 1.00 60.97 199 GLY A C 1
ATOM 1553 O O . GLY A 1 199 ? -9.565 6.539 12.107 1.00 60.97 199 GLY A O 1
ATOM 1554 N N . ARG A 1 200 ? -8.999 4.707 10.954 1.00 68.56 200 ARG A N 1
ATOM 1555 C CA . ARG A 1 200 ? -8.681 5.427 9.708 1.00 68.56 200 ARG A CA 1
ATOM 1556 C C . ARG A 1 200 ? -9.946 5.707 8.894 1.00 68.56 200 ARG A C 1
ATOM 1558 O O . ARG A 1 200 ? -10.909 4.945 8.949 1.00 68.56 200 ARG A O 1
ATOM 1565 N N . LEU A 1 201 ? -9.924 6.790 8.113 1.00 70.94 201 LEU A N 1
ATOM 1566 C CA . LEU A 1 201 ? -10.964 7.030 7.113 1.00 70.94 201 LEU A CA 1
ATOM 1567 C C . LEU A 1 201 ? -10.957 5.888 6.082 1.00 70.94 201 LEU A C 1
ATOM 1569 O O . LEU A 1 201 ? -9.884 5.387 5.746 1.00 70.94 201 LEU A O 1
ATOM 1573 N N . PRO A 1 202 ? -12.127 5.484 5.561 1.00 69.75 202 PRO A N 1
ATOM 1574 C CA . PRO A 1 202 ? -12.212 4.421 4.562 1.00 69.75 202 PRO A CA 1
ATOM 1575 C C . PRO A 1 202 ? -11.613 4.818 3.204 1.00 69.75 202 PRO A C 1
ATOM 1577 O O . PRO A 1 202 ? -11.330 3.945 2.393 1.00 69.75 202 PRO A O 1
ATOM 1580 N N . ASP A 1 203 ? -11.409 6.116 2.962 1.00 75.25 203 ASP A N 1
ATOM 1581 C CA . ASP A 1 203 ? -10.924 6.656 1.694 1.00 75.25 203 ASP A CA 1
ATOM 1582 C C . ASP A 1 203 ? -9.517 7.233 1.818 1.00 75.25 203 ASP A C 1
ATOM 1584 O O . ASP A 1 203 ? -9.245 8.053 2.697 1.00 75.25 203 ASP A O 1
ATOM 1588 N N . VAL A 1 204 ? -8.643 6.854 0.881 1.00 81.06 204 VAL A N 1
ATOM 1589 C CA . VAL A 1 204 ? -7.293 7.416 0.755 1.00 81.06 204 VAL A CA 1
ATOM 1590 C C . VAL A 1 204 ? -7.395 8.897 0.357 1.00 81.06 204 VAL A C 1
ATOM 1592 O O . VAL A 1 204 ? -8.009 9.203 -0.668 1.00 81.06 204 VAL A O 1
ATOM 1595 N N . PRO A 1 205 ? -6.787 9.831 1.113 1.00 80.56 205 PRO A N 1
ATOM 1596 C CA . PRO A 1 205 ? -6.797 11.248 0.771 1.00 80.56 205 PRO A CA 1
ATOM 1597 C C . PRO A 1 205 ? -6.108 11.512 -0.570 1.00 80.56 205 PRO A C 1
ATOM 1599 O O . PRO A 1 205 ? -4.929 11.213 -0.760 1.00 80.56 205 PRO A O 1
ATOM 1602 N N . LEU A 1 206 ? -6.856 12.104 -1.501 1.00 80.00 206 LEU A N 1
ATOM 1603 C CA . LEU A 1 206 ? -6.383 12.471 -2.841 1.00 80.00 206 LEU A CA 1
ATOM 1604 C C . LEU A 1 206 ? -6.270 13.984 -3.043 1.00 80.00 206 LEU A C 1
ATOM 1606 O O . LEU A 1 206 ? -6.210 14.456 -4.181 1.00 80.00 206 LEU A O 1
ATOM 1610 N N . ASP A 1 207 ? -6.274 14.773 -1.969 1.00 86.12 207 ASP A N 1
ATOM 1611 C CA . ASP A 1 207 ? -5.966 16.189 -2.114 1.00 86.12 207 ASP A CA 1
ATOM 1612 C C . ASP A 1 207 ? -4.548 16.361 -2.683 1.00 86.12 207 ASP A C 1
ATOM 1614 O O . ASP A 1 207 ? -3.670 15.506 -2.524 1.00 86.12 207 ASP A O 1
ATOM 1618 N N . ALA A 1 208 ? -4.330 17.473 -3.387 1.00 86.81 208 ALA A N 1
ATOM 1619 C CA . ALA A 1 208 ? -3.100 17.689 -4.141 1.00 86.81 208 ALA A CA 1
ATOM 1620 C C . ALA A 1 208 ? -1.835 17.588 -3.270 1.00 86.81 208 ALA A C 1
ATOM 1622 O O . ALA A 1 208 ? -0.794 17.169 -3.772 1.00 86.81 208 ALA A O 1
ATOM 1623 N N . LEU A 1 209 ? -1.917 17.943 -1.982 1.00 88.06 209 LEU A N 1
ATOM 1624 C CA . LEU A 1 209 ? -0.783 17.882 -1.066 1.00 88.06 209 LEU A CA 1
ATOM 1625 C C . LEU A 1 209 ? -0.530 16.447 -0.591 1.00 88.06 209 LEU A C 1
ATOM 1627 O O . LEU A 1 209 ? 0.605 15.977 -0.681 1.00 88.06 209 LEU A O 1
ATOM 1631 N N . SER A 1 210 ? -1.571 15.733 -0.155 1.00 87.00 210 SER A N 1
ATOM 1632 C CA . SER A 1 210 ? -1.455 14.331 0.266 1.00 87.00 210 SER A CA 1
ATOM 1633 C C . SER A 1 210 ? -0.935 13.442 -0.860 1.00 87.00 210 SER A C 1
ATOM 1635 O O . SER A 1 210 ? -0.004 12.658 -0.652 1.00 87.00 210 SER A O 1
ATOM 1637 N N . PHE A 1 211 ? -1.462 13.611 -2.078 1.00 88.88 211 PHE A N 1
ATOM 1638 C CA . PHE A 1 211 ? -1.001 12.847 -3.235 1.00 88.88 211 PHE A CA 1
ATOM 1639 C C . PHE A 1 211 ? 0.425 13.229 -3.655 1.00 88.88 211 PHE A C 1
ATOM 1641 O O . PHE A 1 211 ? 1.222 12.345 -3.966 1.00 88.88 211 PHE A O 1
ATOM 1648 N N . ALA A 1 212 ? 0.796 14.514 -3.611 1.00 88.75 212 ALA A N 1
ATOM 1649 C CA . ALA A 1 212 ? 2.174 14.927 -3.882 1.00 88.75 212 ALA A CA 1
ATOM 1650 C C . ALA A 1 212 ? 3.159 14.300 -2.884 1.00 88.75 212 ALA A C 1
ATOM 1652 O O . ALA A 1 212 ? 4.201 13.789 -3.292 1.00 88.75 212 ALA A O 1
ATOM 1653 N N . ASN A 1 213 ? 2.812 14.268 -1.594 1.00 88.94 213 ASN A N 1
ATOM 1654 C CA . ASN A 1 213 ? 3.628 13.623 -0.567 1.00 88.94 213 ASN A CA 1
ATOM 1655 C C . ASN A 1 213 ? 3.689 12.103 -0.747 1.00 88.94 213 ASN A C 1
ATOM 1657 O O . ASN A 1 213 ? 4.740 11.502 -0.517 1.00 88.94 213 ASN A O 1
ATOM 1661 N N . TYR A 1 214 ? 2.598 11.455 -1.161 1.00 89.75 214 TYR A N 1
ATOM 1662 C CA . TYR A 1 214 ? 2.613 10.045 -1.555 1.00 89.75 214 TYR A CA 1
ATOM 1663 C C . TYR A 1 214 ? 3.585 9.829 -2.715 1.00 89.75 214 TYR A C 1
ATOM 1665 O O . TYR A 1 214 ? 4.572 9.111 -2.536 1.00 89.75 214 TYR A O 1
ATOM 1673 N N . HIS A 1 215 ? 3.350 10.464 -3.865 1.00 90.75 215 HIS A N 1
ATOM 1674 C CA . HIS A 1 215 ? 4.188 10.310 -5.052 1.00 90.75 215 HIS A CA 1
ATOM 1675 C C . HIS A 1 215 ? 5.663 10.548 -4.723 1.00 90.75 215 HIS A C 1
ATOM 1677 O O . HIS A 1 215 ? 6.497 9.707 -5.048 1.00 90.75 215 HIS A O 1
ATOM 1683 N N . LYS A 1 216 ? 5.970 11.629 -3.996 1.00 88.94 216 LYS A N 1
ATOM 1684 C CA . LYS A 1 216 ? 7.328 11.953 -3.558 1.00 88.94 216 LYS A CA 1
ATOM 1685 C C . LYS A 1 216 ? 7.951 10.838 -2.722 1.00 88.94 216 LYS A C 1
ATOM 1687 O O . LYS A 1 216 ? 9.071 10.442 -3.012 1.00 88.94 216 LYS A O 1
ATOM 1692 N N . GLY A 1 217 ? 7.231 10.312 -1.730 1.00 86.88 217 GLY A N 1
ATOM 1693 C CA . GLY A 1 217 ? 7.767 9.273 -0.852 1.00 86.88 217 GLY A CA 1
ATOM 1694 C C . GLY A 1 217 ? 8.090 7.974 -1.571 1.00 86.88 217 GLY A C 1
ATOM 1695 O O . GLY A 1 217 ? 9.153 7.420 -1.349 1.00 86.88 217 GLY A O 1
ATOM 1696 N N . VAL A 1 218 ? 7.237 7.515 -2.485 1.00 88.50 218 VAL A N 1
ATOM 1697 C CA . VAL A 1 218 ? 7.553 6.283 -3.226 1.00 88.50 218 VAL A CA 1
ATOM 1698 C C . VAL A 1 218 ? 8.597 6.523 -4.315 1.00 88.50 218 VAL A C 1
ATOM 1700 O O . VAL A 1 218 ? 9.476 5.697 -4.542 1.00 88.50 218 VAL A O 1
ATOM 1703 N N . ARG A 1 219 ? 8.523 7.661 -5.006 1.00 89.69 219 ARG A N 1
ATOM 1704 C CA . ARG A 1 219 ? 9.448 7.974 -6.091 1.00 89.69 219 ARG A CA 1
ATOM 1705 C C . ARG A 1 219 ? 10.858 8.247 -5.575 1.00 89.69 219 ARG A C 1
ATOM 1707 O O . ARG A 1 219 ? 11.801 7.635 -6.056 1.00 89.69 219 ARG A O 1
ATOM 1714 N N . GLU A 1 220 ? 11.010 9.202 -4.664 1.00 86.56 220 GLU A N 1
ATOM 1715 C CA . GLU A 1 220 ? 12.324 9.716 -4.262 1.00 86.56 220 GLU A CA 1
ATOM 1716 C C . GLU A 1 220 ? 13.026 8.831 -3.235 1.00 86.56 220 GLU A C 1
ATOM 1718 O O . GLU A 1 220 ? 14.245 8.749 -3.298 1.00 86.56 220 GLU A O 1
ATOM 1723 N N . GLU A 1 221 ? 12.282 8.174 -2.341 1.00 81.81 221 GLU A N 1
ATOM 1724 C CA . GLU A 1 221 ? 12.842 7.377 -1.232 1.00 81.81 221 GLU A CA 1
ATOM 1725 C C . GLU A 1 221 ? 12.777 5.864 -1.480 1.00 81.81 221 GLU A C 1
ATOM 1727 O O . GLU A 1 221 ? 13.002 5.091 -0.562 1.00 81.81 221 GLU A O 1
ATOM 1732 N N . LEU A 1 222 ? 12.372 5.404 -2.667 1.00 83.75 222 LEU A N 1
ATOM 1733 C CA . LEU A 1 222 ? 12.358 3.965 -2.954 1.00 83.75 222 LEU A CA 1
ATOM 1734 C C . LEU A 1 222 ? 12.764 3.659 -4.391 1.00 83.75 222 LEU A C 1
ATOM 1736 O O . LEU A 1 222 ? 13.672 2.877 -4.638 1.00 83.75 222 LEU A O 1
ATOM 1740 N N . LEU A 1 223 ? 12.076 4.275 -5.349 1.00 88.06 223 LEU A N 1
ATOM 1741 C CA . LEU A 1 223 ? 12.219 3.941 -6.764 1.00 88.06 223 LEU A CA 1
ATOM 1742 C C . LEU A 1 223 ? 13.443 4.592 -7.427 1.00 88.06 223 LEU A C 1
ATOM 1744 O O . LEU A 1 223 ? 14.096 3.975 -8.262 1.00 88.06 223 LEU A O 1
ATOM 1748 N N . VAL A 1 224 ? 13.761 5.841 -7.090 1.00 86.00 224 VAL A N 1
ATOM 1749 C CA . VAL A 1 224 ? 14.890 6.570 -7.697 1.00 86.00 224 VAL A CA 1
ATOM 1750 C C . VAL A 1 224 ? 16.173 6.424 -6.882 1.00 86.00 224 VAL A C 1
ATOM 1752 O O . VAL A 1 224 ? 17.260 6.484 -7.453 1.00 86.00 224 VAL A O 1
ATOM 1755 N N . ASP A 1 225 ? 16.070 6.217 -5.573 1.00 81.75 225 ASP A N 1
ATOM 1756 C CA . ASP A 1 225 ? 17.238 6.010 -4.724 1.00 81.75 225 ASP A CA 1
ATOM 1757 C C . ASP A 1 225 ? 17.740 4.567 -4.850 1.00 81.75 225 ASP A C 1
ATOM 1759 O O . ASP A 1 225 ? 17.103 3.607 -4.419 1.00 81.75 225 ASP A O 1
ATOM 1763 N N . THR A 1 226 ? 18.893 4.420 -5.499 1.00 78.75 226 THR A N 1
ATOM 1764 C CA . THR A 1 226 ? 19.467 3.122 -5.864 1.00 78.75 226 THR A CA 1
ATOM 1765 C C . THR A 1 226 ? 19.860 2.290 -4.650 1.00 78.75 226 THR A C 1
ATOM 1767 O O . THR A 1 226 ? 19.943 1.070 -4.761 1.00 78.75 226 THR A O 1
ATOM 1770 N N . ARG A 1 22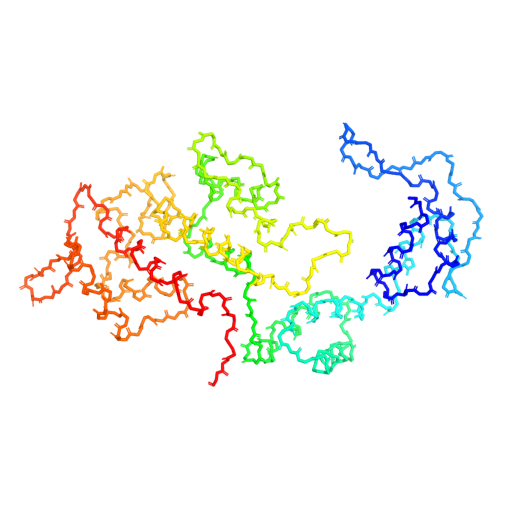7 ? 20.063 2.922 -3.486 1.00 76.31 227 ARG A N 1
ATOM 1771 C CA . ARG A 1 227 ? 20.506 2.254 -2.252 1.00 76.31 227 ARG A CA 1
ATOM 1772 C C . ARG A 1 227 ? 19.521 1.195 -1.754 1.00 76.31 227 ARG A C 1
ATOM 1774 O O . ARG A 1 227 ? 19.923 0.286 -1.038 1.00 76.31 227 ARG A O 1
ATOM 1781 N N . HIS A 1 228 ? 18.248 1.289 -2.139 1.00 75.00 228 HIS A N 1
ATOM 1782 C CA . HIS A 1 228 ? 17.203 0.396 -1.631 1.00 75.00 228 HIS A CA 1
ATOM 1783 C C . HIS A 1 228 ? 17.033 -0.898 -2.423 1.00 75.00 228 HIS A C 1
ATOM 1785 O O . HIS A 1 228 ? 16.396 -1.826 -1.932 1.00 75.00 228 HIS A O 1
ATOM 1791 N N . TYR A 1 229 ? 17.543 -0.955 -3.654 1.00 79.00 229 TYR A N 1
ATOM 1792 C CA . TYR A 1 229 ? 17.335 -2.101 -4.540 1.00 79.00 229 TYR A CA 1
ATOM 1793 C C . TYR A 1 229 ? 18.602 -2.568 -5.249 1.00 79.00 229 TYR A C 1
ATOM 1795 O O . TYR A 1 229 ? 18.577 -3.624 -5.883 1.00 79.00 229 TYR A O 1
ATOM 1803 N N . ASP A 1 230 ? 19.707 -1.823 -5.187 1.00 77.00 230 ASP A N 1
ATOM 1804 C CA . ASP A 1 230 ? 20.934 -2.254 -5.845 1.00 77.00 230 ASP A CA 1
ATOM 1805 C C . ASP A 1 230 ? 21.542 -3.474 -5.138 1.00 77.00 230 ASP A C 1
ATOM 1807 O O . ASP A 1 230 ? 21.806 -4.474 -5.798 1.00 77.00 230 ASP A O 1
ATOM 1811 N N . GLY A 1 231 ? 21.640 -3.45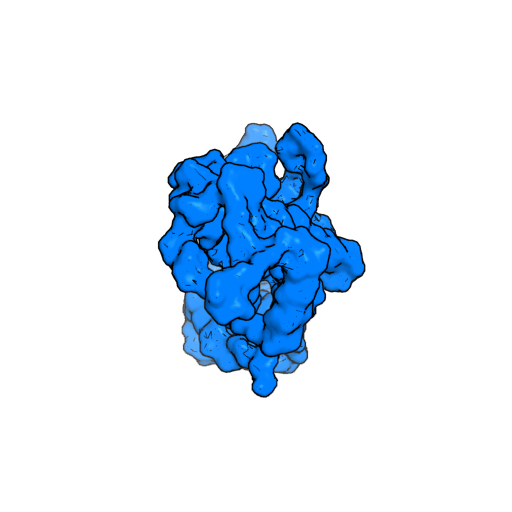6 -3.807 1.00 74.50 231 GLY A N 1
ATOM 1812 C CA . GLY A 1 231 ? 22.294 -4.496 -3.016 1.00 74.50 231 GLY A CA 1
ATOM 1813 C C . GLY A 1 231 ? 23.815 -4.419 -3.068 1.00 74.50 231 GLY A C 1
ATOM 1814 O O . GLY A 1 231 ? 24.466 -5.455 -3.061 1.00 74.50 231 GLY A O 1
ATOM 1815 N N . SER A 1 232 ? 24.392 -3.219 -3.189 1.00 68.94 232 SER A N 1
ATOM 1816 C CA . SER A 1 232 ? 25.841 -3.067 -3.385 1.00 68.94 232 SER A CA 1
ATOM 1817 C C . SER A 1 232 ? 26.672 -2.871 -2.113 1.00 68.94 232 SER A C 1
ATOM 1819 O O . SER A 1 232 ? 27.898 -2.904 -2.187 1.00 68.94 232 SER A O 1
ATOM 1821 N N . GLN A 1 233 ? 26.048 -2.612 -0.956 1.00 63.34 233 GLN A N 1
ATOM 1822 C CA . GLN A 1 233 ? 26.766 -2.038 0.199 1.00 63.34 233 GLN A CA 1
ATOM 1823 C C . GLN A 1 233 ? 26.690 -2.819 1.517 1.00 63.34 233 GLN A C 1
ATOM 1825 O O . GLN A 1 233 ? 27.121 -2.298 2.545 1.00 63.34 233 GLN A O 1
ATOM 1830 N N . THR A 1 234 ? 26.162 -4.044 1.544 1.00 63.62 234 THR A N 1
ATOM 1831 C CA . THR A 1 234 ? 25.832 -4.683 2.833 1.00 63.62 234 THR A CA 1
ATOM 1832 C C . THR A 1 234 ? 26.048 -6.196 2.914 1.00 63.62 234 THR A C 1
ATOM 1834 O O . THR A 1 234 ? 25.559 -6.794 3.866 1.00 63.62 234 THR A O 1
ATOM 1837 N N . ASP A 1 235 ? 26.745 -6.845 1.968 1.00 70.81 235 ASP A N 1
ATOM 1838 C CA . ASP A 1 235 ? 26.772 -8.322 1.839 1.00 70.81 235 ASP A CA 1
ATOM 1839 C C . ASP A 1 235 ? 25.355 -8.942 1.722 1.00 70.81 235 ASP A C 1
ATOM 1841 O O . ASP A 1 235 ? 25.165 -10.154 1.859 1.00 70.81 235 ASP A O 1
ATOM 1845 N N . ILE A 1 236 ? 24.339 -8.108 1.468 1.00 74.69 236 ILE A N 1
ATOM 1846 C CA . ILE A 1 236 ? 22.936 -8.487 1.315 1.00 74.69 236 ILE A CA 1
ATOM 1847 C C . ILE A 1 236 ? 22.581 -8.332 -0.169 1.00 74.69 236 ILE A C 1
ATOM 1849 O O . ILE A 1 236 ? 22.683 -7.225 -0.705 1.00 74.69 236 ILE A O 1
ATOM 1853 N N . PRO A 1 237 ? 22.152 -9.411 -0.848 1.00 79.31 237 PRO A N 1
ATOM 1854 C CA . PRO A 1 237 ? 21.729 -9.338 -2.240 1.00 79.31 237 PRO A CA 1
ATOM 1855 C C . PRO A 1 237 ? 20.505 -8.436 -2.422 1.00 79.31 237 PRO A C 1
ATOM 1857 O O . PRO A 1 237 ? 19.480 -8.633 -1.769 1.00 79.31 237 PRO A O 1
ATOM 1860 N N . GLY A 1 238 ? 20.586 -7.506 -3.370 1.00 83.75 238 GLY A N 1
ATOM 1861 C CA . GLY A 1 238 ? 19.482 -6.629 -3.754 1.00 83.75 238 GLY A CA 1
ATOM 1862 C C . GLY A 1 238 ? 18.666 -7.187 -4.918 1.00 83.75 238 GLY A C 1
ATOM 1863 O O . GLY A 1 238 ? 18.710 -8.376 -5.265 1.00 83.75 238 GLY A O 1
ATOM 1864 N N . LEU A 1 239 ? 17.913 -6.313 -5.581 1.00 87.75 239 LEU A N 1
ATOM 1865 C CA . LEU A 1 239 ? 17.253 -6.640 -6.840 1.00 87.75 239 LEU A CA 1
ATOM 1866 C C . LEU A 1 239 ? 18.275 -6.865 -7.965 1.00 87.75 239 LEU A C 1
ATOM 1868 O O . LEU A 1 239 ? 18.073 -7.763 -8.783 1.00 87.75 239 LEU A O 1
ATOM 1872 N N . LEU A 1 240 ? 19.347 -6.064 -8.003 1.00 88.25 240 LEU A N 1
ATOM 1873 C CA . LEU A 1 240 ? 20.278 -6.003 -9.136 1.00 88.25 240 LEU A CA 1
ATOM 1874 C C . LEU A 1 240 ? 21.603 -6.729 -8.878 1.00 88.25 240 LEU A C 1
ATOM 1876 O O . LEU A 1 240 ? 22.000 -7.569 -9.688 1.00 88.25 240 LEU A O 1
ATOM 1880 N N . TYR A 1 241 ? 22.244 -6.457 -7.743 1.00 87.56 241 TYR A N 1
ATOM 1881 C CA . TYR A 1 241 ? 23.557 -6.985 -7.380 1.00 87.56 241 TYR A CA 1
ATOM 1882 C C . TYR A 1 241 ? 23.471 -8.040 -6.275 1.00 87.56 241 TYR A C 1
ATOM 1884 O O . TYR A 1 241 ? 22.476 -8.170 -5.555 1.00 87.56 241 TYR A O 1
ATOM 1892 N N . ASN A 1 242 ? 24.513 -8.860 -6.191 1.00 84.31 242 ASN A N 1
ATOM 1893 C CA . ASN A 1 242 ? 24.585 -10.040 -5.336 1.00 84.31 242 ASN A CA 1
ATOM 1894 C C . ASN A 1 242 ? 25.047 -9.752 -3.891 1.00 84.31 242 ASN A C 1
ATOM 1896 O O . ASN A 1 242 ? 25.161 -10.699 -3.116 1.00 84.31 242 ASN A O 1
ATOM 1900 N N . GLY A 1 243 ? 25.294 -8.491 -3.520 1.00 79.50 243 GLY A N 1
ATOM 1901 C CA . GLY A 1 243 ? 25.799 -8.112 -2.195 1.00 79.50 243 GLY A CA 1
ATOM 1902 C C . GLY A 1 243 ? 27.306 -7.855 -2.127 1.00 79.50 243 GLY A C 1
ATOM 1903 O O . GLY A 1 243 ? 27.749 -7.241 -1.161 1.00 79.50 243 GLY A O 1
ATOM 1904 N N . LEU A 1 244 ? 28.085 -8.311 -3.117 1.00 79.12 244 LEU A N 1
ATOM 1905 C CA . LEU A 1 244 ? 29.557 -8.332 -3.068 1.00 79.12 244 LEU A CA 1
ATOM 1906 C C . LEU A 1 244 ? 30.219 -7.085 -3.671 1.00 79.12 244 LEU A C 1
ATOM 1908 O O . LEU A 1 244 ? 31.401 -6.837 -3.425 1.00 79.12 244 LEU A O 1
ATOM 1912 N N . GLY A 1 245 ? 29.456 -6.296 -4.423 1.00 78.56 245 GLY A N 1
ATOM 1913 C CA . GLY A 1 245 ? 29.919 -5.079 -5.074 1.00 78.56 245 GLY A CA 1
ATOM 1914 C C . GLY A 1 245 ? 28.862 -4.500 -6.010 1.00 78.56 245 GLY A C 1
ATOM 1915 O O . GLY A 1 245 ? 27.671 -4.800 -5.888 1.00 78.56 245 GLY A O 1
ATOM 1916 N N . ASN A 1 246 ? 29.288 -3.617 -6.911 1.00 74.19 246 ASN A N 1
ATOM 1917 C CA . ASN A 1 246 ? 28.416 -2.904 -7.849 1.00 74.19 246 ASN A CA 1
ATOM 1918 C C . ASN A 1 246 ? 28.895 -2.920 -9.306 1.00 74.19 246 ASN A C 1
ATOM 1920 O O . ASN A 1 246 ? 28.336 -2.203 -10.142 1.00 74.19 246 ASN A O 1
ATOM 1924 N N . ASP A 1 247 ? 29.873 -3.762 -9.620 1.00 77.75 247 ASP A N 1
ATOM 1925 C CA . ASP A 1 247 ? 30.348 -3.935 -10.985 1.00 77.75 247 ASP A CA 1
ATOM 1926 C C . ASP A 1 247 ? 29.516 -4.994 -11.726 1.00 77.75 247 ASP A C 1
ATOM 1928 O O . ASP A 1 247 ? 28.737 -5.742 -11.130 1.00 77.75 247 ASP A O 1
ATOM 1932 N N . ASP A 1 248 ? 29.670 -5.074 -13.049 1.00 77.56 248 ASP A N 1
ATOM 1933 C CA . ASP A 1 248 ? 28.925 -6.039 -13.871 1.00 77.56 248 ASP A CA 1
ATOM 1934 C C . ASP A 1 248 ? 29.207 -7.510 -13.480 1.00 77.56 248 ASP A C 1
ATOM 1936 O O . ASP A 1 248 ? 28.352 -8.375 -13.676 1.00 77.56 248 ASP A O 1
ATOM 1940 N N . ASP A 1 249 ? 30.363 -7.787 -12.866 1.00 80.94 249 ASP A N 1
ATOM 1941 C CA . ASP A 1 249 ? 30.723 -9.105 -12.320 1.00 80.94 249 ASP A CA 1
ATOM 1942 C C . ASP A 1 249 ? 29.950 -9.451 -11.028 1.00 80.94 249 ASP A C 1
ATOM 1944 O O . ASP A 1 249 ? 29.804 -10.627 -10.686 1.00 80.94 249 ASP A O 1
ATOM 1948 N N . ASP A 1 250 ? 29.414 -8.443 -10.332 1.00 85.25 250 ASP A N 1
ATOM 1949 C CA . ASP A 1 250 ? 28.637 -8.589 -9.095 1.00 85.25 250 ASP A CA 1
ATOM 1950 C C . ASP A 1 250 ? 27.122 -8.598 -9.344 1.00 85.25 250 ASP A C 1
ATOM 1952 O O . ASP A 1 250 ? 26.315 -8.657 -8.407 1.00 85.25 250 ASP A O 1
ATOM 1956 N N . LEU A 1 251 ? 26.697 -8.542 -10.609 1.00 87.44 251 LEU A N 1
ATOM 1957 C CA . LEU A 1 251 ? 25.292 -8.690 -10.965 1.00 87.44 251 LEU A CA 1
ATOM 1958 C C . LEU A 1 251 ? 24.775 -10.054 -10.522 1.00 87.44 251 LEU A C 1
ATOM 1960 O O . LEU A 1 251 ? 25.454 -11.081 -10.584 1.00 87.44 251 LEU A O 1
ATOM 1964 N N . ARG A 1 252 ? 23.506 -10.091 -10.126 1.00 88.25 252 ARG A N 1
ATOM 1965 C CA . ARG A 1 252 ? 22.832 -11.368 -9.899 1.00 88.25 252 ARG A CA 1
ATOM 1966 C C . ARG A 1 252 ? 22.793 -12.160 -11.202 1.00 88.25 252 ARG A C 1
ATOM 1968 O O . ARG A 1 252 ? 22.463 -11.599 -12.243 1.00 88.25 252 ARG A O 1
ATOM 1975 N N . ASP A 1 253 ? 22.985 -13.476 -11.115 1.00 88.00 253 ASP A N 1
ATOM 1976 C CA . ASP A 1 253 ? 22.932 -14.392 -12.270 1.00 88.00 253 ASP A CA 1
ATOM 1977 C C . ASP A 1 253 ? 21.677 -14.207 -13.132 1.00 88.00 253 ASP A C 1
ATOM 1979 O O . ASP A 1 253 ? 21.713 -14.327 -14.353 1.00 88.00 253 ASP A O 1
ATOM 1983 N N . VAL A 1 254 ? 20.545 -13.908 -12.488 1.00 87.75 254 VAL A N 1
ATOM 1984 C CA . VAL A 1 254 ? 19.273 -13.670 -13.179 1.00 87.75 254 VAL A CA 1
ATOM 1985 C C . VAL A 1 254 ? 19.314 -12.393 -14.009 1.00 87.75 254 VAL A C 1
ATOM 1987 O O . VAL A 1 254 ? 18.665 -12.365 -15.040 1.00 87.75 254 VAL A O 1
ATOM 1990 N N . VAL A 1 255 ? 20.036 -11.359 -13.571 1.00 88.94 255 VAL A N 1
ATOM 1991 C CA . VAL A 1 255 ? 20.128 -10.050 -14.235 1.00 88.94 255 VAL A CA 1
ATOM 1992 C C . VAL A 1 255 ? 21.198 -10.062 -15.321 1.00 88.94 255 VAL A C 1
ATOM 1994 O O . VAL A 1 255 ? 20.928 -9.599 -16.425 1.00 88.94 255 VAL A O 1
ATOM 1997 N N . SER A 1 256 ? 22.368 -10.648 -15.053 1.00 86.62 256 SER A N 1
ATOM 1998 C CA . SER A 1 256 ? 23.488 -10.702 -16.007 1.00 86.62 256 SER A CA 1
ATOM 1999 C C . SER A 1 256 ? 23.172 -11.485 -17.288 1.00 86.62 256 SER A C 1
ATOM 2001 O O . SER A 1 256 ? 23.818 -11.290 -18.314 1.00 86.62 256 SER A O 1
ATOM 2003 N N . GLN A 1 257 ? 22.160 -12.357 -17.251 1.00 88.81 257 GLN A N 1
ATOM 2004 C CA . GLN A 1 257 ? 21.700 -13.148 -18.397 1.00 88.81 257 GLN A CA 1
ATOM 2005 C C . GLN A 1 257 ? 20.602 -12.464 -19.229 1.00 88.81 257 GLN A C 1
ATOM 2007 O O . GLN A 1 257 ? 20.198 -13.009 -20.259 1.00 88.81 257 GLN A O 1
ATOM 2012 N N . LEU A 1 258 ? 20.075 -11.313 -18.797 1.00 91.75 258 LEU A N 1
ATOM 2013 C CA . LEU A 1 258 ? 18.962 -10.654 -19.482 1.00 91.75 258 LEU A CA 1
ATOM 2014 C C . LEU A 1 258 ? 19.451 -9.830 -20.668 1.00 91.75 258 LEU A C 1
ATOM 2016 O O . LEU A 1 258 ? 20.414 -9.072 -20.579 1.00 91.75 258 LEU A O 1
ATOM 2020 N N . SER A 1 259 ? 18.707 -9.906 -21.771 1.00 92.00 259 SER A N 1
ATOM 2021 C CA . SER A 1 259 ? 18.815 -8.898 -22.822 1.00 92.00 259 SER A CA 1
ATOM 2022 C C . SER A 1 259 ? 18.335 -7.537 -22.302 1.00 92.00 259 SER A C 1
ATOM 2024 O O . SER A 1 259 ? 17.563 -7.469 -21.345 1.00 92.00 259 SER A O 1
ATOM 2026 N N . LEU A 1 260 ? 18.698 -6.439 -22.973 1.00 93.00 260 LEU A N 1
ATOM 2027 C CA . LEU A 1 260 ? 18.213 -5.098 -22.614 1.00 93.00 260 LEU A CA 1
ATOM 2028 C C . LEU A 1 260 ? 16.676 -5.037 -22.516 1.00 93.00 260 LEU A C 1
ATOM 2030 O O . LEU A 1 260 ? 16.125 -4.426 -21.603 1.00 93.00 260 LEU A O 1
ATOM 2034 N N . THR A 1 261 ? 15.973 -5.701 -23.437 1.00 94.69 261 THR A N 1
ATOM 2035 C CA . THR A 1 261 ? 14.502 -5.729 -23.435 1.00 94.69 261 THR A CA 1
ATOM 2036 C C . THR A 1 261 ? 13.958 -6.558 -22.273 1.00 94.69 261 THR A C 1
ATOM 2038 O O . THR A 1 261 ? 13.019 -6.133 -21.595 1.00 94.69 261 THR A O 1
ATOM 2041 N N . ASP A 1 262 ? 14.564 -7.715 -21.999 1.00 95.19 262 ASP A N 1
ATOM 2042 C CA . ASP A 1 262 ? 14.164 -8.556 -20.869 1.00 95.19 262 ASP A CA 1
ATOM 2043 C C . ASP A 1 262 ? 14.464 -7.884 -19.528 1.00 95.19 262 ASP A C 1
ATOM 2045 O O . ASP A 1 262 ? 13.687 -8.032 -18.587 1.00 95.19 262 ASP A O 1
ATOM 2049 N N . TYR A 1 263 ? 15.524 -7.078 -19.454 1.00 94.75 263 TYR A N 1
ATOM 2050 C CA . TYR A 1 263 ? 15.842 -6.275 -18.281 1.00 94.75 263 TYR A CA 1
ATOM 2051 C C . TYR A 1 263 ? 14.773 -5.207 -18.014 1.00 94.75 263 TYR A C 1
ATOM 2053 O O . TYR A 1 263 ? 14.281 -5.095 -16.892 1.00 94.75 263 TYR A O 1
ATOM 2061 N N . ILE A 1 264 ? 14.305 -4.492 -19.045 1.00 96.06 264 ILE A N 1
ATOM 2062 C CA . ILE A 1 264 ? 13.170 -3.561 -18.904 1.00 96.06 264 ILE A CA 1
ATOM 2063 C C . ILE A 1 264 ? 11.923 -4.316 -18.421 1.00 96.06 264 ILE A C 1
ATOM 2065 O O . ILE A 1 264 ? 11.250 -3.883 -17.485 1.00 96.06 264 ILE A O 1
ATOM 2069 N N . HIS A 1 265 ? 11.612 -5.471 -19.015 1.00 96.38 265 HIS A N 1
ATOM 2070 C CA . HIS A 1 265 ? 10.491 -6.295 -18.560 1.00 96.38 265 HIS A CA 1
ATOM 2071 C C . HIS A 1 265 ? 10.637 -6.740 -17.106 1.00 96.38 265 HIS A C 1
ATOM 2073 O O . HIS A 1 265 ? 9.653 -6.711 -16.369 1.00 96.38 265 HIS A O 1
ATOM 2079 N N . PHE A 1 266 ? 11.840 -7.125 -16.688 1.00 95.06 266 PHE A N 1
ATOM 2080 C CA . PHE A 1 266 ? 12.145 -7.507 -15.318 1.00 95.06 266 PHE A CA 1
ATOM 2081 C C . PHE A 1 266 ? 11.851 -6.361 -14.339 1.00 95.06 266 PHE A C 1
ATOM 2083 O O . PHE A 1 266 ? 11.158 -6.576 -13.344 1.00 95.06 266 PHE A O 1
ATOM 2090 N N . LEU A 1 267 ? 12.273 -5.131 -14.644 1.00 94.25 267 LEU A N 1
ATOM 2091 C CA . LEU A 1 267 ? 11.991 -3.958 -13.806 1.00 94.25 267 LEU A CA 1
ATOM 2092 C C . LEU A 1 267 ? 10.483 -3.665 -13.702 1.00 94.25 267 LEU A C 1
ATOM 2094 O O . LEU A 1 267 ? 9.969 -3.415 -12.608 1.00 94.25 267 LEU A O 1
ATOM 2098 N N . PHE A 1 268 ? 9.750 -3.760 -14.816 1.00 94.75 268 PHE A N 1
ATOM 2099 C CA . PHE A 1 268 ? 8.291 -3.598 -14.820 1.00 94.75 268 PHE A CA 1
ATOM 2100 C C . PHE A 1 268 ? 7.572 -4.712 -14.054 1.00 94.75 268 PHE A C 1
ATOM 2102 O O . PHE A 1 268 ? 6.609 -4.444 -13.343 1.00 94.75 268 PHE A O 1
ATOM 2109 N N . LEU A 1 269 ? 8.026 -5.961 -14.148 1.00 92.50 269 LEU A N 1
ATOM 2110 C CA . LEU A 1 269 ? 7.395 -7.071 -13.436 1.00 92.50 269 LEU A CA 1
ATOM 2111 C C . LEU A 1 269 ? 7.561 -6.941 -11.919 1.00 92.50 269 LEU A C 1
ATOM 2113 O O . LEU A 1 269 ? 6.602 -7.192 -11.193 1.00 92.50 269 LEU A O 1
ATOM 2117 N N . ASN A 1 270 ? 8.727 -6.490 -11.446 1.00 91.06 270 ASN A N 1
ATOM 2118 C CA . ASN A 1 270 ? 8.979 -6.307 -10.013 1.00 91.06 270 ASN A CA 1
ATOM 2119 C C . ASN A 1 270 ? 8.212 -5.121 -9.402 1.00 91.06 270 ASN A C 1
ATOM 2121 O O . ASN A 1 270 ? 7.951 -5.125 -8.203 1.00 91.06 270 ASN A O 1
ATOM 2125 N N . THR A 1 271 ? 7.818 -4.119 -10.193 1.00 89.38 271 THR A N 1
ATOM 2126 C CA . THR A 1 271 ? 7.164 -2.900 -9.669 1.00 89.38 271 THR A CA 1
ATOM 2127 C C . THR A 1 271 ? 5.690 -2.765 -10.048 1.00 89.38 271 THR A C 1
ATOM 2129 O O . THR A 1 271 ? 4.872 -2.346 -9.234 1.00 89.38 271 THR A O 1
ATOM 2132 N N . MET A 1 272 ? 5.331 -3.148 -11.271 1.00 88.19 272 MET A N 1
ATOM 2133 C CA . MET A 1 272 ? 3.997 -2.991 -11.859 1.00 88.19 272 MET A CA 1
ATOM 2134 C C . MET A 1 272 ? 3.255 -4.313 -12.054 1.00 88.19 272 MET A C 1
ATOM 2136 O O . MET A 1 272 ? 2.085 -4.293 -12.435 1.00 88.19 272 MET A O 1
ATOM 2140 N N . GLN A 1 273 ? 3.920 -5.455 -11.836 1.00 87.56 273 GLN A N 1
ATOM 2141 C CA . GLN A 1 273 ? 3.364 -6.800 -12.048 1.00 87.56 273 GLN A CA 1
ATOM 2142 C C . GLN A 1 273 ? 2.837 -7.035 -13.477 1.00 87.56 273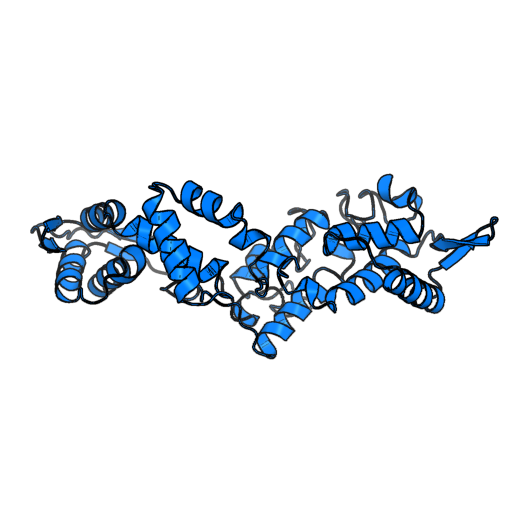 GLN A C 1
ATOM 2144 O O . GLN A 1 273 ? 1.981 -7.885 -13.718 1.00 87.56 273 GLN A O 1
ATOM 2149 N N . ARG A 1 274 ? 3.373 -6.302 -14.458 1.00 91.00 274 ARG A N 1
ATOM 2150 C CA . ARG A 1 274 ? 3.106 -6.490 -15.889 1.00 91.00 274 ARG A CA 1
ATOM 2151 C C . ARG A 1 274 ? 4.388 -6.344 -16.691 1.00 91.00 274 ARG A C 1
ATOM 2153 O O . ARG A 1 274 ? 5.377 -5.824 -16.196 1.00 91.00 274 ARG A O 1
ATOM 2160 N N . LYS A 1 275 ? 4.358 -6.750 -17.958 1.00 94.31 275 LYS A N 1
ATOM 2161 C CA . LYS A 1 275 ? 5.426 -6.418 -18.908 1.00 94.31 275 LYS A CA 1
ATOM 2162 C C . LYS A 1 275 ? 5.257 -4.988 -19.427 1.00 94.31 275 LYS A C 1
ATOM 2164 O O . LYS A 1 275 ? 4.128 -4.518 -19.582 1.00 94.31 275 LYS A O 1
ATOM 2169 N N . ALA A 1 276 ? 6.375 -4.328 -19.721 1.00 95.25 276 ALA A N 1
ATOM 2170 C CA . ALA A 1 276 ? 6.407 -3.098 -20.512 1.00 95.25 276 ALA A CA 1
ATOM 2171 C C . ALA A 1 276 ? 5.750 -3.299 -21.894 1.00 95.25 276 ALA A C 1
ATOM 2173 O O . ALA A 1 276 ? 5.878 -4.376 -22.484 1.00 95.25 276 ALA A O 1
ATOM 2174 N N . SER A 1 277 ? 5.052 -2.285 -22.408 1.00 95.44 277 SER A N 1
ATOM 2175 C CA . SER A 1 277 ? 4.517 -2.295 -23.776 1.00 95.44 277 SER A CA 1
ATOM 2176 C C . SER A 1 277 ? 5.623 -2.050 -24.810 1.00 95.44 277 SER A C 1
ATOM 2178 O O . SER A 1 277 ? 6.719 -1.600 -24.476 1.00 95.44 277 SER A O 1
ATOM 2180 N N . ALA A 1 278 ? 5.341 -2.318 -26.088 1.00 96.12 278 ALA A N 1
ATOM 2181 C CA . ALA A 1 278 ? 6.306 -2.084 -27.165 1.00 96.12 278 ALA A CA 1
ATOM 2182 C C . ALA A 1 278 ? 6.704 -0.598 -27.280 1.00 96.12 278 ALA A C 1
ATOM 2184 O O . ALA A 1 278 ? 7.867 -0.274 -27.533 1.00 96.12 278 ALA A O 1
ATOM 2185 N N . GLU A 1 279 ? 5.751 0.307 -27.055 1.00 95.50 279 GLU A N 1
ATOM 2186 C CA . GLU A 1 279 ? 5.973 1.753 -27.043 1.00 95.50 279 GLU A CA 1
ATOM 2187 C C . GLU A 1 279 ? 6.844 2.176 -25.856 1.00 95.50 279 GLU A C 1
ATOM 2189 O O . GLU A 1 279 ? 7.756 2.983 -26.030 1.00 95.50 279 GLU A O 1
ATOM 2194 N N . GLU A 1 280 ? 6.605 1.605 -24.670 1.00 96.25 280 GLU A N 1
ATOM 2195 C CA . GLU A 1 280 ? 7.400 1.879 -23.466 1.00 96.25 280 GLU A CA 1
ATOM 2196 C C . GLU A 1 280 ? 8.848 1.431 -23.643 1.00 96.25 280 GLU A C 1
ATOM 2198 O O . GLU A 1 280 ? 9.762 2.200 -23.357 1.00 96.25 280 GLU A O 1
ATOM 2203 N N . ILE A 1 281 ? 9.061 0.227 -24.179 1.00 96.06 281 ILE A N 1
ATOM 2204 C CA . ILE A 1 281 ? 10.398 -0.304 -24.475 1.00 96.06 281 ILE A CA 1
ATOM 2205 C C . ILE A 1 281 ? 11.129 0.625 -25.446 1.00 96.06 281 ILE A C 1
ATOM 2207 O O . ILE A 1 281 ? 12.239 1.070 -25.165 1.00 96.06 281 ILE A O 1
ATOM 2211 N N . THR A 1 282 ? 10.492 0.969 -26.568 1.00 95.56 282 THR A N 1
ATOM 2212 C CA . THR A 1 282 ? 11.106 1.815 -27.603 1.00 95.56 282 THR A CA 1
ATOM 2213 C C . THR A 1 282 ? 11.439 3.213 -27.066 1.00 95.56 282 THR A C 1
ATOM 2215 O O . THR A 1 282 ? 12.520 3.751 -27.327 1.00 95.56 282 THR A O 1
ATOM 2218 N N . GLY A 1 283 ? 10.527 3.805 -26.289 1.00 95.81 283 GLY A N 1
ATOM 2219 C CA . GLY A 1 283 ? 10.724 5.116 -25.676 1.00 95.81 283 GLY A CA 1
ATOM 2220 C C . GLY A 1 283 ? 11.853 5.119 -24.647 1.00 95.81 283 GLY A C 1
ATOM 2221 O O . GLY A 1 283 ? 12.715 5.996 -24.686 1.00 95.81 283 GLY A O 1
ATOM 2222 N N . LEU A 1 284 ? 11.890 4.117 -23.768 1.00 96.56 284 LEU A N 1
ATOM 2223 C CA . LEU A 1 284 ? 12.924 3.980 -22.745 1.00 96.56 284 LEU A CA 1
ATOM 2224 C C . LEU A 1 284 ? 14.311 3.748 -23.352 1.00 96.56 284 LEU A C 1
ATOM 2226 O O . LEU A 1 284 ? 15.253 4.437 -22.972 1.00 96.56 284 LEU A O 1
ATOM 2230 N N . ILE A 1 285 ? 14.426 2.876 -24.359 1.00 95.44 285 ILE A N 1
ATOM 2231 C CA . ILE A 1 285 ? 15.687 2.644 -25.082 1.00 95.44 285 ILE A CA 1
ATOM 2232 C C . ILE A 1 285 ? 16.218 3.943 -25.699 1.00 95.44 285 ILE A C 1
ATOM 2234 O O . ILE A 1 285 ? 17.409 4.232 -25.594 1.00 95.44 285 ILE A O 1
ATOM 2238 N N . THR A 1 286 ? 15.337 4.768 -26.273 1.00 95.56 286 THR A N 1
ATOM 2239 C CA . THR A 1 286 ? 15.718 6.081 -26.824 1.00 95.56 286 THR A CA 1
ATOM 2240 C C . THR A 1 286 ? 16.295 7.004 -25.743 1.00 95.56 286 THR A C 1
ATOM 2242 O O . THR A 1 286 ? 17.264 7.722 -25.985 1.00 95.56 286 THR A O 1
ATOM 2245 N N . ILE A 1 287 ? 15.723 6.982 -24.535 1.00 95.38 287 ILE A N 1
ATOM 2246 C CA . ILE A 1 287 ? 16.224 7.767 -23.399 1.00 95.38 287 ILE A CA 1
ATOM 2247 C C . ILE A 1 287 ? 17.581 7.229 -22.931 1.00 95.38 287 ILE A C 1
ATOM 2249 O O . ILE A 1 287 ? 18.501 8.017 -22.723 1.00 95.38 287 ILE A O 1
ATOM 2253 N N . TYR A 1 288 ? 17.731 5.909 -22.788 1.00 95.25 288 TYR A N 1
ATOM 2254 C CA . TYR A 1 288 ? 18.990 5.297 -22.354 1.00 95.25 288 TYR A CA 1
ATOM 2255 C C . TYR A 1 288 ? 20.137 5.589 -23.329 1.00 95.25 288 TYR A C 1
ATOM 2257 O O . TYR A 1 288 ? 21.245 5.903 -22.891 1.00 95.25 288 TYR A O 1
ATOM 2265 N N . ASP A 1 289 ? 19.867 5.536 -24.636 1.00 92.69 289 ASP A N 1
ATOM 2266 C CA . ASP A 1 289 ? 20.829 5.892 -25.683 1.00 92.69 289 ASP A CA 1
ATOM 2267 C C . ASP A 1 289 ? 21.227 7.374 -25.593 1.00 92.69 289 ASP A C 1
ATOM 2269 O O . ASP A 1 289 ? 22.413 7.708 -25.553 1.00 92.69 289 ASP A O 1
ATOM 2273 N N . GLY A 1 290 ? 20.247 8.269 -25.420 1.00 92.38 290 GLY A N 1
ATOM 2274 C CA . GLY A 1 290 ? 20.491 9.698 -25.196 1.00 92.38 290 GLY A CA 1
ATOM 2275 C C . GLY A 1 290 ? 21.318 10.001 -23.937 1.00 92.38 290 GLY A C 1
ATOM 2276 O O . GLY A 1 290 ? 22.048 10.992 -23.903 1.00 92.38 290 GLY A O 1
ATOM 2277 N N . LEU A 1 291 ? 21.250 9.133 -22.924 1.00 91.56 291 LEU A N 1
ATOM 2278 C CA . LEU A 1 291 ? 22.060 9.189 -21.702 1.00 91.56 291 LEU A CA 1
ATOM 2279 C C . LEU A 1 291 ? 23.405 8.450 -21.821 1.00 91.56 291 LEU A C 1
ATOM 2281 O O . LEU A 1 291 ? 24.157 8.396 -20.850 1.00 91.56 291 LEU A O 1
ATOM 2285 N N . SER A 1 292 ? 23.738 7.906 -22.997 1.00 91.75 292 SER A N 1
ATOM 2286 C CA . SER A 1 292 ? 24.968 7.137 -23.247 1.00 91.75 292 SER A CA 1
ATOM 2287 C C . SER A 1 292 ? 25.131 5.903 -22.345 1.00 91.75 292 SER A C 1
ATOM 2289 O O . SER A 1 292 ? 26.253 5.537 -21.988 1.00 91.75 292 SER A O 1
ATOM 2291 N N . LEU A 1 293 ? 24.014 5.261 -21.982 1.00 90.88 293 LEU A N 1
ATOM 2292 C CA . LEU A 1 293 ? 23.987 4.038 -21.166 1.00 90.88 293 LEU A CA 1
ATOM 2293 C C . LEU A 1 293 ? 24.086 2.756 -22.004 1.00 90.88 293 LEU A C 1
ATOM 2295 O O . LEU A 1 293 ? 24.280 1.676 -21.448 1.00 90.88 293 LEU A O 1
ATOM 2299 N N . LEU A 1 294 ? 23.944 2.872 -23.326 1.00 92.19 294 LEU A N 1
ATOM 2300 C CA . LEU A 1 294 ? 23.924 1.752 -24.260 1.00 92.19 294 LEU A CA 1
ATOM 2301 C C . LEU A 1 294 ? 25.148 1.760 -25.184 1.00 92.19 294 LEU A C 1
ATOM 2303 O O . LEU A 1 294 ? 25.792 2.790 -25.419 1.00 92.19 294 LEU A O 1
ATOM 2307 N N . GLU A 1 295 ? 25.448 0.594 -25.740 1.00 91.25 295 GLU A N 1
ATOM 2308 C CA . GLU A 1 295 ? 26.358 0.425 -26.867 1.00 91.25 295 GLU A CA 1
ATOM 2309 C C . GLU A 1 295 ? 25.847 -0.652 -27.827 1.00 91.25 295 GLU A C 1
ATOM 2311 O O . GLU A 1 295 ? 24.856 -1.325 -27.550 1.00 91.25 295 GLU A O 1
ATOM 2316 N N . ILE A 1 296 ? 26.494 -0.774 -28.984 1.00 90.00 296 ILE A N 1
ATOM 2317 C CA . ILE A 1 296 ? 26.163 -1.792 -29.981 1.00 90.00 296 ILE A CA 1
ATOM 2318 C C . ILE A 1 296 ? 27.168 -2.933 -29.833 1.00 90.00 296 ILE A C 1
ATOM 2320 O O . ILE A 1 296 ? 28.375 -2.694 -29.914 1.00 90.00 296 ILE A O 1
ATOM 2324 N N . ASP A 1 297 ? 26.670 -4.149 -29.620 1.00 86.62 297 ASP A N 1
ATOM 2325 C CA . ASP A 1 297 ? 27.494 -5.353 -29.547 1.00 86.62 297 ASP A CA 1
ATOM 2326 C C . ASP A 1 297 ? 28.056 -5.760 -30.926 1.00 86.62 297 ASP A C 1
ATOM 2328 O O . ASP A 1 297 ? 27.785 -5.151 -31.966 1.00 86.62 297 ASP A O 1
ATOM 2332 N N . THR A 1 298 ? 28.863 -6.821 -30.956 1.00 85.69 298 THR A N 1
ATOM 2333 C CA . THR A 1 298 ? 29.459 -7.337 -32.199 1.00 85.69 298 THR A CA 1
ATOM 2334 C C . THR A 1 298 ? 28.440 -7.862 -33.210 1.00 85.69 298 THR A C 1
ATOM 2336 O O . THR A 1 298 ? 28.762 -7.945 -34.396 1.00 85.69 298 THR A O 1
ATOM 2339 N N . ASP A 1 299 ? 27.231 -8.191 -32.759 1.00 86.12 299 ASP A N 1
ATOM 2340 C CA . ASP A 1 299 ? 26.135 -8.717 -33.571 1.00 86.12 299 ASP A CA 1
ATOM 2341 C C . ASP A 1 299 ? 25.172 -7.608 -34.040 1.00 86.12 299 ASP A C 1
ATOM 2343 O O . ASP A 1 299 ? 24.231 -7.872 -34.792 1.00 86.12 299 ASP A O 1
ATOM 2347 N N . GLY A 1 300 ? 25.431 -6.351 -33.662 1.00 83.69 300 GLY A N 1
ATOM 2348 C CA . GLY A 1 300 ? 24.631 -5.191 -34.044 1.00 83.69 300 GLY A CA 1
ATOM 2349 C C . GLY A 1 300 ? 23.439 -4.908 -33.125 1.00 83.69 300 GLY A C 1
ATOM 2350 O O . GLY A 1 300 ? 22.616 -4.056 -33.467 1.00 83.69 300 GLY A O 1
ATOM 2351 N N . ASN A 1 301 ? 23.326 -5.585 -31.980 1.00 87.12 301 ASN A N 1
ATOM 2352 C CA . ASN A 1 301 ? 22.252 -5.368 -31.012 1.00 87.12 301 ASN A CA 1
ATOM 2353 C C . ASN A 1 301 ? 22.635 -4.293 -29.992 1.00 87.12 301 ASN A C 1
ATOM 2355 O O . ASN A 1 301 ? 23.796 -4.158 -29.612 1.00 87.12 301 ASN A O 1
ATOM 2359 N N . GLN A 1 302 ? 21.640 -3.545 -29.506 1.00 87.81 302 GLN A N 1
ATOM 2360 C CA . GLN A 1 302 ? 21.846 -2.626 -28.389 1.00 87.81 302 GLN A CA 1
ATOM 2361 C C . GLN A 1 302 ? 21.944 -3.401 -27.074 1.00 87.81 302 GLN A C 1
ATOM 2363 O O . GLN A 1 302 ? 21.014 -4.114 -26.689 1.00 87.81 302 GLN A O 1
ATOM 2368 N N . VAL A 1 303 ? 23.055 -3.207 -26.374 1.00 90.06 303 VAL A N 1
ATOM 2369 C CA . VAL A 1 303 ? 23.342 -3.793 -25.066 1.00 90.06 303 VAL A CA 1
ATOM 2370 C C . VAL A 1 303 ? 23.657 -2.697 -24.055 1.00 90.06 303 VAL A C 1
ATOM 2372 O O . VAL A 1 303 ? 23.953 -1.554 -24.414 1.00 90.06 303 VAL A O 1
ATOM 2375 N N . ILE A 1 304 ? 23.556 -3.037 -22.773 1.00 88.94 304 ILE A N 1
ATOM 2376 C CA . ILE A 1 304 ? 23.970 -2.146 -21.689 1.00 88.94 304 ILE A CA 1
ATOM 2377 C C . ILE A 1 304 ? 25.486 -1.996 -21.791 1.00 88.94 304 ILE A C 1
ATOM 2379 O O . ILE A 1 304 ? 26.197 -2.996 -21.861 1.00 88.94 304 ILE A O 1
ATOM 2383 N N . ARG A 1 305 ? 25.975 -0.753 -21.840 1.00 82.25 305 ARG A N 1
ATOM 2384 C CA . ARG A 1 305 ? 27.412 -0.485 -21.928 1.00 82.25 305 ARG A CA 1
ATOM 2385 C C . ARG A 1 305 ? 28.102 -1.024 -20.668 1.00 82.25 305 ARG A C 1
ATOM 2387 O O . ARG A 1 305 ? 27.773 -0.522 -19.591 1.00 82.25 305 ARG A O 1
ATOM 2394 N N . PRO A 1 306 ? 29.069 -1.952 -20.779 1.00 75.94 306 PRO A N 1
ATOM 2395 C CA . PRO A 1 306 ? 29.788 -2.462 -19.623 1.00 75.94 306 PRO A CA 1
ATOM 2396 C C . PRO A 1 306 ? 30.546 -1.349 -18.903 1.00 75.94 306 PRO A C 1
ATOM 2398 O O . PRO A 1 306 ? 31.079 -0.425 -19.535 1.00 75.94 306 PRO A O 1
ATOM 2401 N N . SER A 1 307 ? 30.632 -1.425 -17.581 1.00 73.00 307 SER A N 1
ATOM 2402 C CA . SER A 1 307 ? 31.457 -0.497 -16.814 1.00 73.00 307 SER A CA 1
ATOM 2403 C C . SER A 1 307 ? 31.959 -1.108 -15.514 1.00 73.00 307 SER A C 1
ATOM 2405 O O . SER A 1 307 ? 31.200 -1.664 -14.738 1.00 73.00 307 SER A O 1
ATOM 2407 N N . THR A 1 308 ? 33.255 -0.927 -15.258 1.00 66.81 308 THR A N 1
ATOM 2408 C CA . THR A 1 308 ? 33.950 -1.369 -14.036 1.00 66.81 308 THR A CA 1
ATOM 2409 C C . THR A 1 308 ? 33.986 -0.289 -12.946 1.00 66.81 308 THR A C 1
ATOM 2411 O O . THR A 1 308 ? 34.880 -0.283 -12.105 1.00 66.81 308 THR A O 1
ATOM 2414 N N . SER A 1 309 ? 33.190 0.773 -13.095 1.00 64.75 309 SER A N 1
ATOM 2415 C CA . SER A 1 309 ? 33.180 1.902 -12.153 1.00 64.75 309 SER A CA 1
ATOM 2416 C C . SER A 1 309 ? 31.901 2.743 -12.197 1.00 64.75 309 SER A C 1
ATOM 2418 O O . SER A 1 309 ? 31.842 3.789 -11.551 1.00 64.75 309 SER A O 1
ATOM 2420 N N . ASP A 1 310 ? 30.927 2.384 -13.035 1.00 67.81 310 ASP A N 1
ATOM 2421 C CA . ASP A 1 310 ? 29.681 3.126 -13.217 1.00 67.81 310 ASP A CA 1
ATOM 2422 C C . ASP A 1 310 ? 28.522 2.131 -13.254 1.00 67.81 310 ASP A C 1
ATOM 2424 O O . ASP A 1 310 ? 28.461 1.263 -14.122 1.00 67.81 310 ASP A O 1
ATOM 2428 N N . ASN A 1 311 ? 27.586 2.263 -12.320 1.00 78.25 311 ASN A N 1
ATOM 2429 C CA . ASN A 1 311 ? 26.504 1.304 -12.125 1.00 78.25 311 ASN A CA 1
ATOM 2430 C C . ASN A 1 311 ? 25.430 1.522 -13.205 1.00 78.25 311 ASN A C 1
ATOM 2432 O O . ASN A 1 311 ? 24.360 2.080 -12.955 1.00 78.25 311 ASN A O 1
ATOM 2436 N N . ARG A 1 312 ? 25.714 1.133 -14.454 1.00 86.19 312 ARG A N 1
ATOM 2437 C CA . ARG A 1 312 ? 24.834 1.375 -15.614 1.00 86.19 312 ARG A CA 1
ATOM 2438 C C . ARG A 1 312 ? 23.481 0.693 -15.465 1.00 86.19 312 ARG A C 1
ATOM 2440 O O . ARG A 1 312 ? 22.469 1.305 -15.802 1.00 86.19 312 ARG A O 1
ATOM 2447 N N . HIS A 1 313 ? 23.459 -0.502 -14.883 1.00 89.00 313 HIS A N 1
ATOM 2448 C CA . HIS A 1 313 ? 22.233 -1.194 -14.495 1.00 89.00 313 HIS A CA 1
ATOM 2449 C C . HIS A 1 313 ? 21.405 -0.356 -13.505 1.00 89.00 313 HIS A C 1
ATOM 2451 O O . HIS A 1 313 ? 20.223 -0.127 -13.754 1.00 89.00 313 HIS A O 1
ATOM 2457 N N . ASN A 1 314 ? 22.028 0.227 -12.471 1.00 88.38 314 ASN A N 1
ATOM 2458 C CA . ASN A 1 314 ? 21.346 1.161 -11.561 1.00 88.38 314 ASN A CA 1
ATOM 2459 C C . ASN A 1 314 ? 20.814 2.401 -12.284 1.00 88.38 314 ASN A C 1
ATOM 2461 O O . ASN A 1 314 ? 19.685 2.812 -12.039 1.00 88.38 314 ASN A O 1
ATOM 2465 N N . ASN A 1 315 ? 21.595 2.997 -13.186 1.00 89.94 315 ASN A N 1
ATOM 2466 C CA . ASN A 1 315 ? 21.169 4.186 -13.927 1.00 89.94 315 ASN A CA 1
ATOM 2467 C C . ASN A 1 315 ? 19.943 3.891 -14.809 1.00 89.94 315 ASN A C 1
ATOM 2469 O O . ASN A 1 315 ? 18.988 4.670 -14.832 1.00 89.94 315 ASN A O 1
ATOM 2473 N N . ILE A 1 316 ? 19.942 2.749 -15.505 1.00 92.81 316 ILE A N 1
ATOM 2474 C CA . ILE A 1 316 ? 18.794 2.286 -16.294 1.00 92.81 316 ILE A CA 1
ATOM 2475 C C . ILE A 1 316 ? 17.597 2.013 -15.377 1.00 92.81 316 ILE A C 1
ATOM 2477 O O . ILE A 1 316 ? 16.488 2.465 -15.677 1.00 92.81 316 ILE A O 1
ATOM 2481 N N . ALA A 1 317 ? 17.802 1.329 -14.249 1.00 92.31 317 ALA A N 1
ATOM 2482 C CA . ALA A 1 317 ? 16.751 1.057 -13.275 1.00 92.31 317 ALA A CA 1
ATOM 2483 C C . ALA A 1 317 ? 16.128 2.346 -12.729 1.00 92.31 317 ALA A C 1
ATOM 2485 O O . ALA A 1 317 ? 14.913 2.499 -12.811 1.00 92.31 317 ALA A O 1
ATOM 2486 N N . ALA A 1 318 ? 16.934 3.320 -12.302 1.00 91.38 318 ALA A N 1
ATOM 2487 C CA . ALA A 1 318 ? 16.466 4.602 -11.785 1.00 91.38 318 ALA A CA 1
ATOM 2488 C C . ALA A 1 318 ? 15.632 5.385 -12.813 1.00 91.38 318 ALA A C 1
ATOM 2490 O O . ALA A 1 318 ? 14.579 5.924 -12.471 1.00 91.38 318 ALA A O 1
ATOM 2491 N N . VAL A 1 319 ? 16.044 5.414 -14.088 1.00 94.44 319 VAL A N 1
ATOM 2492 C CA . VAL A 1 319 ? 15.262 6.049 -15.169 1.00 94.44 319 VAL A CA 1
ATOM 2493 C C . VAL A 1 319 ? 13.944 5.306 -15.408 1.00 94.44 319 VAL A C 1
ATOM 2495 O O . VAL A 1 319 ? 12.893 5.927 -15.575 1.00 94.44 319 VAL A O 1
ATOM 2498 N N . THR A 1 320 ? 13.981 3.974 -15.398 1.00 95.19 320 THR A N 1
ATOM 2499 C CA . THR A 1 320 ? 12.791 3.132 -15.590 1.00 95.19 320 THR A CA 1
ATOM 2500 C C . THR A 1 320 ? 11.798 3.310 -14.451 1.00 95.19 320 THR A C 1
ATOM 2502 O O . THR A 1 320 ? 10.606 3.499 -14.679 1.00 95.19 320 THR A O 1
ATOM 2505 N N . PHE A 1 321 ? 12.285 3.293 -13.216 1.00 94.38 321 PHE A N 1
ATOM 2506 C CA . PHE A 1 321 ? 11.488 3.470 -12.017 1.00 94.38 321 PHE A CA 1
ATOM 2507 C C . PHE A 1 321 ? 10.955 4.903 -11.886 1.00 94.38 321 PHE A C 1
ATOM 2509 O O . PHE A 1 321 ? 9.803 5.078 -11.486 1.00 94.38 321 PHE A O 1
ATOM 2516 N N . ASP A 1 322 ? 11.704 5.922 -12.327 1.00 94.62 322 ASP A N 1
ATOM 2517 C CA . ASP A 1 322 ? 11.180 7.287 -12.469 1.00 94.62 322 ASP A CA 1
ATOM 2518 C C . ASP A 1 322 ? 9.997 7.331 -13.446 1.00 94.62 322 ASP A C 1
ATOM 2520 O O . ASP A 1 322 ? 8.964 7.920 -13.127 1.00 94.62 322 ASP A O 1
ATOM 2524 N N . TYR A 1 323 ? 10.102 6.671 -14.605 1.00 95.25 323 TYR A N 1
ATOM 2525 C CA . TYR A 1 323 ? 8.991 6.559 -15.553 1.00 95.25 323 TYR A CA 1
ATOM 2526 C C . TYR A 1 323 ? 7.782 5.834 -14.939 1.00 95.25 323 TYR A C 1
ATOM 2528 O O . TYR A 1 323 ? 6.670 6.365 -14.969 1.00 95.25 323 TYR A O 1
ATOM 2536 N N . ILE A 1 324 ? 7.998 4.669 -14.321 1.00 94.25 324 ILE A N 1
ATOM 2537 C CA . ILE A 1 324 ? 6.943 3.860 -13.691 1.00 94.25 324 ILE A CA 1
ATOM 2538 C C . ILE A 1 324 ? 6.216 4.648 -12.598 1.00 94.25 324 ILE A C 1
ATOM 2540 O O . ILE A 1 324 ? 4.987 4.633 -12.548 1.00 94.25 324 ILE A O 1
ATOM 2544 N N . SER A 1 325 ? 6.951 5.412 -11.785 1.00 93.12 325 SER A N 1
ATOM 2545 C CA . SER A 1 325 ? 6.378 6.252 -10.726 1.00 93.12 325 SER A CA 1
ATOM 2546 C C . SER A 1 325 ? 5.419 7.334 -11.238 1.00 93.12 325 SER A C 1
ATOM 2548 O O . SER A 1 325 ? 4.699 7.946 -10.458 1.00 93.12 325 SER A O 1
ATOM 2550 N N . ARG A 1 326 ? 5.401 7.614 -12.545 1.00 92.81 326 ARG A N 1
ATOM 2551 C CA . ARG A 1 326 ? 4.509 8.603 -13.169 1.00 92.81 326 ARG A CA 1
ATOM 2552 C C . ARG A 1 326 ? 3.294 7.956 -13.830 1.00 92.81 326 ARG A C 1
ATOM 2554 O O . ARG A 1 326 ? 2.418 8.667 -14.323 1.00 92.81 326 ARG A O 1
ATOM 2561 N N . LEU A 1 327 ? 3.220 6.625 -13.847 1.00 91.88 327 LEU A N 1
ATOM 2562 C CA . LEU A 1 327 ? 2.097 5.901 -14.419 1.00 91.88 327 LEU A CA 1
ATOM 2563 C C . LEU A 1 327 ? 0.906 5.900 -13.452 1.00 91.88 327 LEU A C 1
ATOM 2565 O O . LEU A 1 327 ? 1.053 5.502 -12.297 1.00 91.88 327 LEU A O 1
ATOM 2569 N N . PRO A 1 328 ? -0.312 6.250 -13.905 1.00 88.12 328 PRO A N 1
ATOM 2570 C CA . PRO A 1 328 ? -1.493 6.242 -13.039 1.00 88.12 328 PRO A CA 1
ATOM 2571 C C . PRO A 1 328 ? -1.772 4.870 -12.414 1.00 88.12 328 PRO A C 1
ATOM 2573 O O . PRO A 1 328 ? -2.133 4.760 -11.256 1.00 88.12 328 PRO A O 1
ATOM 2576 N N . GLU A 1 329 ? -1.552 3.798 -13.162 1.00 87.56 329 GLU A N 1
ATOM 2577 C CA . GLU A 1 329 ? -1.713 2.405 -12.714 1.00 87.56 329 GLU A CA 1
ATOM 2578 C C . GLU A 1 329 ? -0.865 2.006 -11.511 1.00 87.56 329 GLU A C 1
ATOM 2580 O O . GLU A 1 329 ? -1.213 1.045 -10.830 1.00 87.56 329 GLU A O 1
ATOM 2585 N N . PHE A 1 330 ? 0.210 2.737 -11.233 1.00 88.44 330 PHE A N 1
ATOM 2586 C CA . PHE A 1 330 ? 0.989 2.527 -10.025 1.00 88.44 330 PHE A CA 1
ATOM 2587 C C . PHE A 1 330 ? 0.177 2.875 -8.765 1.00 88.44 330 PHE A C 1
ATOM 2589 O O . PHE A 1 330 ? 0.286 2.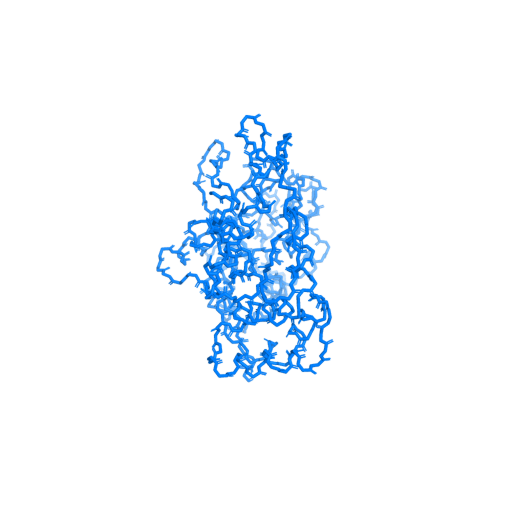204 -7.743 1.00 88.44 330 PHE A O 1
ATOM 2596 N N . TYR A 1 331 ? -0.691 3.887 -8.858 1.00 89.31 331 TYR A N 1
ATOM 2597 C CA . TYR A 1 331 ? -1.443 4.456 -7.735 1.00 89.31 331 TYR A CA 1
ATOM 2598 C C . TYR A 1 331 ? -2.876 3.940 -7.612 1.00 89.31 331 TYR A C 1
ATOM 2600 O O . TYR A 1 331 ? -3.559 4.268 -6.645 1.00 89.31 331 TYR A O 1
ATOM 2608 N N . TYR A 1 332 ? -3.356 3.151 -8.574 1.00 86.75 332 TYR A N 1
ATOM 2609 C CA . TYR A 1 332 ? -4.745 2.696 -8.616 1.00 86.75 332 TYR A CA 1
ATOM 2610 C C . TYR A 1 332 ? -4.816 1.176 -8.772 1.00 86.75 332 TYR A C 1
ATOM 2612 O O . TYR A 1 332 ? -4.105 0.570 -9.579 1.00 86.75 332 TYR A O 1
ATOM 2620 N N . PHE A 1 333 ? -5.707 0.541 -8.014 1.00 80.38 333 PHE A N 1
ATOM 2621 C CA . PHE A 1 333 ? -6.244 -0.757 -8.404 1.00 80.38 333 PHE A CA 1
ATOM 2622 C C . PHE A 1 333 ? -7.206 -0.509 -9.557 1.00 80.38 333 PHE A C 1
ATOM 2624 O O . PHE A 1 333 ? -8.202 0.188 -9.388 1.00 80.38 333 PHE A O 1
ATOM 2631 N N . LYS A 1 334 ? -6.872 -1.010 -10.747 1.00 73.12 334 LYS A N 1
ATOM 2632 C CA . LYS A 1 334 ? -7.748 -0.926 -11.915 1.00 73.12 334 LYS A CA 1
ATOM 2633 C C . LYS A 1 334 ? -8.634 -2.164 -11.945 1.00 73.12 334 LYS A C 1
ATOM 2635 O O . LYS A 1 334 ? -8.127 -3.277 -11.827 1.00 73.12 334 LYS A O 1
ATOM 2640 N N . ALA A 1 335 ? -9.927 -1.965 -12.180 1.00 62.22 335 ALA A N 1
ATOM 2641 C CA . ALA A 1 335 ? -10.811 -3.063 -12.538 1.00 62.22 335 ALA A CA 1
ATOM 2642 C C . ALA A 1 335 ? -10.310 -3.734 -13.830 1.00 62.22 335 ALA A C 1
ATOM 2644 O O . ALA A 1 335 ? -9.884 -3.051 -14.772 1.00 62.22 335 ALA A O 1
ATOM 2645 N N . ALA A 1 336 ? -10.358 -5.065 -13.881 1.00 60.91 336 ALA A N 1
ATOM 2646 C CA . ALA A 1 336 ? -10.080 -5.801 -15.105 1.00 60.91 336 ALA A CA 1
ATOM 2647 C C . ALA A 1 336 ? -11.218 -5.513 -16.093 1.00 60.91 336 ALA A C 1
ATOM 2649 O O . ALA A 1 336 ? -12.370 -5.858 -15.828 1.00 60.91 336 ALA A O 1
ATOM 2650 N N . LYS A 1 337 ? -10.904 -4.823 -17.194 1.00 50.41 337 LYS A N 1
ATOM 2651 C CA . LYS A 1 337 ? -11.870 -4.540 -18.262 1.00 50.41 337 LYS A CA 1
ATOM 2652 C C . LYS A 1 337 ? -12.050 -5.723 -19.195 1.00 50.41 337 LYS A C 1
ATOM 2654 O O . LYS A 1 337 ? -11.021 -6.338 -19.555 1.00 50.41 337 LYS A O 1
#

Sequence (337 aa):
SSENHALEAYELYLGLFETEEDSVKGGIACKDFFLTDEDSGYVIGTTLFPNTEPQLILGAYFITTCEDLYDVISGHPLIMPRATEALVNYLFSGRSREDRVNIINSIVSSGAESYEDIFTAMIFSREYLLNTERPRSFEESLMPLLDSLKWDPAADPTDSAGKRIFEFMASGSDNPPGGRGDILYLGNKGWNAMSMKIGRLPDVPLDALSFANYHKGVREELLVDTRHYDGSQTDIPGLLYNGLGNDDDDLRDVVSQLSLTDYIHFLFLNTMQRKASAEEITGLITIYDGLSLLEIDTDGNQVIRPSTSDNRHNNIAAVTFDYISRLPEFYYFKAAK

Foldseek 3Di:
DLLVVLQLLCCQQQVDNPFNVLSVLSSLQAVQWDFDDVVVPRDIDGDPDGFDDWGDHPNDDTGRHNVSSVVCSVPPPRRLLSLLLVVLCQLQVVDDPVVSVVLSCVQVVVVDPDPVSSCCSQCPDLCRQFVGKAFDQLCSQPVLLLVLQQADLCQDQLACCHVCVVVLCAPQPARHPDDDGSLNHQVQLVAHDPPDSNDGDSHRDPPPRSVVSSLCCCLVRPQQPLSSAQLADACRHTVFFNNPHQFLVRGDPVQNPDFLQVLLQSLCCSRLVGGDDPVRSVVLVVVCVVVVQWDADPVRDIGGDGDPPDNSSSVSRNSSSNVVSPDVSSGMDDRND